Protein 4ZEF (pdb70)

Radius of gyration: 18.64 Å; Cα contacts (8 Å, |Δi|>4): 496; chains: 1; bounding box: 43×58×41 Å

Secondary structure (DSSP, 8-state):
--TT--S-------SS-EEEEE-S-BTTTBEE-TTS-EESHHHHHHHHHHHHHT--EEEEE--HHHHHHHHHHTSSSEE-SSPBP-TTGGGTEEEPSP-EEEEEEEEEETT--S-SSGGGGTT-EEEEETTSHHHHHHHHHHHHH--EEEEESSHHHHHHHHHHTS-SEEEEEHHHHHHHHHTT-SEE--S--EEEEEE--EEETTS-HHHHHHHHHHHHHHHHHTHHHHHHHHH----

B-factor: mean 34.29, std 12.22, range [17.56, 80.18]

Organism: Enterococcus faecalis (strain ATCC 700802 / V583) (NCBI:txid226185)

Structure (mmCIF, N/CA/C/O backbone):
data_4ZEF
#
_entry.id   4ZEF
#
_cell.length_a   81.140
_cell.length_b   81.140
_cell.length_c   102.380
_cell.angle_alpha   90.00
_cell.angle_beta   90.00
_cell.angle_gamma   90.00
#
_symmetry.space_group_name_H-M   'P 43 21 2'
#
loop_
_entity.id
_entity.type
_entity.pdbx_description
1 polymer 'Amino acid ABC transporter amino acid-binding/permease'
2 non-polymer GLUTAMINE
3 water water
#
loop_
_atom_site.group_PDB
_atom_site.id
_atom_site.type_symbol
_atom_site.label_atom_id
_atom_site.label_alt_id
_atom_site.label_comp_id
_atom_site.label_asym_id
_atom_site.label_entity_id
_atom_site.label_seq_id
_atom_site.pdbx_PDB_ins_code
_atom_site.Cartn_x
_atom_site.Cartn_y
_atom_site.Cartn_z
_atom_site.occupancy
_atom_site.B_iso_or_equiv
_atom_site.auth_seq_id
_atom_site.auth_comp_id
_atom_site.auth_asym_id
_atom_site.auth_atom_id
_atom_site.pdbx_PDB_model_num
ATOM 1 N N . GLU A 1 13 ? -33.152 21.689 -8.677 1.00 66.49 245 GLU A N 1
ATOM 2 C CA . GLU A 1 13 ? -34.023 22.565 -9.454 1.00 65.42 245 GLU A CA 1
ATOM 3 C C . GLU A 1 13 ? -33.307 23.140 -10.684 1.00 59.34 245 GLU A C 1
ATOM 4 O O . GLU A 1 13 ? -33.856 23.135 -11.786 1.00 60.68 245 GLU A O 1
ATOM 10 N N . ASN A 1 14 ? -32.086 23.631 -10.500 1.00 51.59 246 ASN A N 1
ATOM 11 C CA . ASN A 1 14 ? -31.318 24.180 -11.616 1.00 44.68 246 ASN A CA 1
ATOM 12 C C . ASN A 1 14 ? -30.731 23.051 -12.453 1.00 40.27 246 ASN A C 1
ATOM 13 O O . ASN A 1 14 ? -29.732 22.445 -12.076 1.00 38.48 246 ASN A O 1
ATOM 18 N N . LEU A 1 15 ? -31.347 22.778 -13.601 1.00 36.76 247 LEU A N 1
ATOM 19 C CA . LEU A 1 15 ? -30.900 21.673 -14.443 1.00 33.74 247 LEU A CA 1
ATOM 20 C C . LEU A 1 15 ? -29.613 21.950 -15.212 1.00 31.99 247 LEU A C 1
ATOM 21 O O . LEU A 1 15 ? -29.024 21.028 -15.787 1.00 32.04 247 LEU A O 1
ATOM 26 N N . TYR A 1 16 ? -29.169 23.204 -15.212 1.00 30.92 248 TYR A N 1
ATOM 27 C CA . TYR A 1 16 ? -27.890 23.544 -15.818 1.00 29.97 248 TYR A CA 1
ATOM 28 C C . TYR A 1 16 ? -26.767 23.561 -14.785 1.00 30.83 248 TYR A C 1
ATOM 29 O O . TYR A 1 16 ? -25.620 23.785 -15.145 1.00 32.68 248 TYR A O 1
ATOM 38 N N . PHE A 1 17 ? -27.102 23.353 -13.509 1.00 31.56 249 PHE A N 1
ATOM 39 C CA . PHE A 1 17 ? -26.112 23.367 -12.429 1.00 31.15 249 PHE A CA 1
ATOM 40 C C . PHE A 1 17 ? -25.168 22.194 -12.601 1.00 32.51 249 PHE A C 1
ATOM 41 O O . PHE A 1 17 ? -25.609 21.038 -12.693 1.00 35.26 249 PHE A O 1
ATOM 49 N N . GLN A 1 18 ? -23.873 22.483 -12.645 1.00 31.80 250 GLN A N 1
ATOM 50 C CA . GLN A 1 18 ? -22.876 21.455 -12.912 1.00 35.23 250 GLN A CA 1
ATOM 51 C C . GLN A 1 18 ? -22.208 20.934 -11.642 1.00 30.65 250 GLN A C 1
ATOM 52 O O . GLN A 1 18 ? -21.381 20.037 -11.712 1.00 32.12 250 GLN A O 1
ATOM 58 N N . GLY A 1 19 ? -22.574 21.482 -10.485 1.00 28.68 251 GLY A N 1
ATOM 59 C CA . GLY A 1 19 ? -22.038 21.010 -9.221 1.00 29.05 251 GLY A CA 1
ATOM 60 C C . GLY A 1 19 ? -22.857 19.913 -8.570 1.00 29.11 251 GLY A C 1
ATOM 61 O O . GLY A 1 19 ? -23.664 19.230 -9.218 1.00 30.66 251 GLY A O 1
ATOM 62 N N . MET A 1 20 ? -22.627 19.734 -7.271 1.00 29.29 252 MET A N 1
ATOM 63 C CA . MET A 1 20 ? -23.341 18.729 -6.466 1.00 30.28 252 MET A CA 1
ATOM 64 C C . MET A 1 20 ? -23.734 19.361 -5.145 1.00 30.53 252 MET A C 1
ATOM 65 O O . MET A 1 20 ? -23.086 20.299 -4.689 1.00 32.41 252 MET A O 1
ATOM 70 N N . LYS A 1 21 ? -24.777 18.837 -4.516 1.00 33.39 253 LYS A N 1
ATOM 71 C CA . LYS A 1 21 ? -25.127 19.221 -3.147 1.00 38.01 253 LYS A CA 1
ATOM 72 C C . LYS A 1 21 ? -24.030 18.662 -2.246 1.00 37.54 253 LYS A C 1
ATOM 73 O O . LYS A 1 21 ? -23.557 17.561 -2.487 1.00 38.91 253 LYS A O 1
ATOM 79 N N . LYS A 1 22 ? -23.601 19.416 -1.234 1.00 37.51 254 LYS A N 1
ATOM 80 C CA . LYS A 1 22 ? -22.565 18.921 -0.326 1.00 38.12 254 LYS A CA 1
ATOM 81 C C . LYS A 1 22 ? -23.173 18.096 0.807 1.00 36.90 254 LYS A C 1
ATOM 82 O O . LYS A 1 22 ? -23.951 18.618 1.606 1.00 37.54 254 LYS A O 1
ATOM 88 N N . ILE A 1 23 ? -22.806 16.816 0.863 1.00 36.51 255 ILE A N 1
ATOM 89 C CA . ILE A 1 23 ? -23.222 15.925 1.939 1.00 35.83 255 ILE A CA 1
ATOM 90 C C . ILE A 1 23 ? -22.001 15.665 2.832 1.00 37.14 255 ILE A C 1
ATOM 91 O O . ILE A 1 23 ? -20.949 15.254 2.340 1.00 37.51 255 ILE A O 1
ATOM 96 N N . THR A 1 24 ? -22.139 15.912 4.134 1.00 38.38 256 THR A N 1
ATOM 97 C CA . THR A 1 24 ? -21.005 15.856 5.059 1.00 38.98 256 THR A CA 1
ATOM 98 C C . THR A 1 24 ? -20.970 14.536 5.839 1.00 39.15 256 THR A C 1
ATOM 99 O O . THR A 1 24 ? -21.942 14.167 6.483 1.00 39.24 256 THR A O 1
ATOM 103 N N . PRO A 1 25 ? -19.849 13.808 5.766 1.00 38.91 257 PRO A N 1
ATOM 104 C CA . PRO A 1 25 ? -19.779 12.568 6.557 1.00 38.98 257 PRO A CA 1
ATOM 105 C C . PRO A 1 25 ? -19.637 12.835 8.045 1.00 38.52 257 PRO A C 1
ATOM 106 O O . PRO A 1 25 ? -19.108 13.867 8.453 1.00 39.56 257 PRO A O 1
ATOM 110 N N . LYS A 1 26 ? -20.109 11.888 8.844 1.00 38.14 258 LYS A N 1
ATOM 111 C CA . LYS A 1 26 ? -20.090 12.010 10.300 1.00 40.43 258 LYS A CA 1
ATOM 112 C C . LYS A 1 26 ? -19.291 10.877 10.942 1.00 41.13 258 LYS A C 1
ATOM 113 O O . LYS A 1 26 ? -19.140 10.841 12.155 1.00 43.15 258 LYS A O 1
ATOM 119 N N . LYS A 1 27 ? -18.793 9.956 10.129 1.00 40.36 259 LYS A N 1
ATOM 120 C CA . LYS A 1 27 ? -17.904 8.903 10.600 1.00 40.00 259 LYS A CA 1
ATOM 121 C C . LYS A 1 27 ? -16.668 8.871 9.733 1.00 41.10 259 LYS A C 1
ATOM 122 O O . LYS A 1 27 ? -16.733 9.167 8.534 1.00 41.05 259 LYS A O 1
ATOM 128 N N . GLU A 1 28 ? -15.549 8.495 10.341 1.00 42.61 260 GLU A N 1
ATOM 129 C CA . GLU A 1 28 ? -14.294 8.345 9.624 1.00 45.18 260 GLU A CA 1
ATOM 130 C C . GLU A 1 28 ? -14.379 7.222 8.599 1.00 42.12 260 GLU A C 1
ATOM 131 O O . GLU A 1 28 ? -13.735 7.283 7.555 1.00 41.76 260 GLU A O 1
ATOM 137 N N . LYS A 1 29 ? -15.182 6.200 8.899 1.00 39.95 261 LYS A N 1
ATOM 138 C CA . LYS A 1 29 ? -15.357 5.057 8.014 1.00 40.24 261 LYS A CA 1
ATOM 139 C C . LYS A 1 29 ? -16.758 4.499 8.217 1.00 36.62 261 LYS A C 1
ATOM 140 O O . LYS A 1 29 ? -17.193 4.313 9.358 1.00 38.60 261 LYS A O 1
ATOM 146 N N . TYR A 1 30 ? -17.469 4.240 7.122 1.00 30.97 262 TYR A N 1
ATOM 147 C CA . TYR A 1 30 ? -18.759 3.579 7.203 1.00 27.69 262 TYR A CA 1
ATOM 148 C C . TYR A 1 30 ? -18.610 2.143 6.740 1.00 26.55 262 TYR A C 1
ATOM 149 O O . TYR A 1 30 ? -18.014 1.884 5.699 1.00 27.62 262 TYR A O 1
ATOM 158 N N . VAL A 1 31 ? -19.178 1.224 7.500 1.00 24.58 263 VAL A N 1
ATOM 159 C CA . VAL A 1 31 ? -19.120 -0.195 7.184 1.00 23.46 263 VAL A CA 1
ATOM 160 C C . VAL A 1 31 ? -20.345 -0.574 6.359 1.00 22.01 263 VAL A C 1
ATOM 161 O O . VAL A 1 31 ? -21.489 -0.346 6.771 1.00 23.58 263 VAL A O 1
ATOM 165 N N . ILE A 1 32 ? -20.100 -1.139 5.182 1.00 20.33 264 ILE A N 1
ATOM 166 C CA . ILE A 1 32 ? -21.168 -1.525 4.260 1.00 20.57 264 ILE A CA 1
ATOM 167 C C . ILE A 1 32 ? -21.170 -3.043 4.127 1.00 20.09 264 ILE A C 1
ATOM 168 O O . ILE A 1 32 ? -20.206 -3.625 3.632 1.00 20.84 264 ILE A O 1
ATOM 173 N N . ALA A 1 33 ? -22.236 -3.696 4.582 1.00 20.09 265 ALA A N 1
ATOM 174 C CA . ALA A 1 33 ? -22.342 -5.147 4.461 1.00 19.27 265 ALA A CA 1
ATOM 175 C C . ALA A 1 33 ? -22.943 -5.521 3.110 1.00 18.95 265 ALA A C 1
ATOM 176 O O . ALA A 1 33 ? -23.734 -4.755 2.537 1.00 19.88 265 ALA A O 1
ATOM 178 N N . SER A 1 34 ? -22.581 -6.701 2.618 1.00 18.76 266 SER A N 1
ATOM 179 C CA . SER A 1 34 ? -23.045 -7.155 1.320 1.00 18.41 266 SER A CA 1
ATOM 180 C C . SER A 1 34 ? -23.114 -8.674 1.272 1.00 18.19 266 SER A C 1
ATOM 181 O O . SER A 1 34 ? -22.687 -9.354 2.207 1.00 19.02 266 SER A O 1
ATOM 184 N N . ASP A 1 35 ? -23.671 -9.198 0.183 1.00 18.63 267 ASP A N 1
ATOM 185 C CA . ASP A 1 35 ? -23.682 -10.643 -0.059 1.00 19.22 267 ASP A CA 1
ATOM 186 C C . ASP A 1 35 ? -22.263 -11.094 -0.402 1.00 20.39 267 ASP A C 1
ATOM 187 O O . ASP A 1 35 ? -21.396 -10.282 -0.675 1.00 20.80 267 ASP A O 1
ATOM 192 N N A SER A 1 36 ? -22.028 -12.398 -0.376 0.62 21.38 268 SER A N 1
ATOM 193 N N B SER A 1 36 ? -22.035 -12.400 -0.366 0.38 19.37 268 SER A N 1
ATOM 194 C CA A SER A 1 36 ? -20.683 -12.916 -0.645 0.62 23.05 268 SER A CA 1
ATOM 195 C CA B SER A 1 36 ? -20.903 -12.980 -1.084 0.38 18.95 268 SER A CA 1
ATOM 196 C C A SER A 1 36 ? -20.363 -13.189 -2.115 0.62 25.53 268 SER A C 1
ATOM 197 C C B SER A 1 36 ? -21.338 -13.076 -2.551 0.38 18.89 268 SER A C 1
ATOM 198 O O A SER A 1 36 ? -19.235 -13.028 -2.537 0.62 28.38 268 SER A O 1
ATOM 199 O O B SER A 1 36 ? -22.375 -12.519 -2.903 0.38 22.54 268 SER A O 1
ATOM 204 N N A THR A 1 37 ? -21.325 -13.609 -2.908 0.62 25.20 269 THR A N 1
ATOM 205 N N B THR A 1 37 ? -20.562 -13.745 -3.403 0.38 20.14 269 THR A N 1
ATOM 206 C CA A THR A 1 37 ? -21.130 -13.594 -4.357 0.62 25.06 269 THR A CA 1
ATOM 207 C CA B THR A 1 37 ? -20.800 -13.714 -4.860 0.38 21.63 269 THR A CA 1
ATOM 208 C C A THR A 1 37 ? -22.521 -13.522 -4.948 0.62 22.79 269 THR A C 1
ATOM 209 C C B THR A 1 37 ? -22.283 -13.700 -5.300 0.38 21.59 269 THR A C 1
ATOM 210 O O A THR A 1 37 ? -23.429 -14.284 -4.594 0.62 25.33 269 THR A O 1
ATOM 211 O O B THR A 1 37 ? -22.997 -14.703 -5.184 0.38 22.95 269 THR A O 1
ATOM 218 N N . PHE A 1 38 ? -22.701 -12.541 -5.810 1.00 21.05 270 PHE A N 1
ATOM 219 C CA . PHE A 1 38 ? -24.024 -12.276 -6.361 1.00 20.20 270 PHE A CA 1
ATOM 220 C C . PHE A 1 38 ? -23.785 -11.452 -7.627 1.00 19.31 270 PHE A C 1
ATOM 221 O O . PHE A 1 38 ? -24.075 -10.256 -7.693 1.00 19.38 270 PHE A O 1
ATOM 229 N N . ALA A 1 39 ? -23.194 -12.091 -8.629 1.00 20.22 271 ALA A N 1
ATOM 230 C CA . ALA A 1 39 ? -22.807 -11.401 -9.869 1.00 20.08 271 ALA A CA 1
ATOM 231 C C . ALA A 1 39 ? -24.055 -11.108 -10.689 1.00 19.97 271 ALA A C 1
ATOM 232 O O . ALA A 1 39 ? -24.906 -11.965 -10.812 1.00 21.21 271 ALA A O 1
ATOM 234 N N . PRO A 1 40 ? -24.170 -9.905 -11.269 1.00 20.27 272 PRO A N 1
ATOM 235 C CA . PRO A 1 40 ? -23.148 -8.872 -11.492 1.00 19.90 272 PRO A CA 1
ATOM 236 C C . PRO A 1 40 ? -23.080 -7.785 -10.431 1.00 19.07 272 PRO A C 1
ATOM 237 O O . PRO A 1 40 ? -22.416 -6.775 -10.665 1.00 20.01 272 PRO A O 1
ATOM 241 N N . PHE A 1 41 ? -23.736 -7.975 -9.295 1.00 18.64 273 PHE A N 1
ATOM 242 C CA . PHE A 1 41 ? -23.839 -6.919 -8.267 1.00 18.18 273 PHE A CA 1
ATOM 243 C C . PHE A 1 41 ? -22.620 -6.843 -7.344 1.00 17.56 273 PHE A C 1
ATOM 244 O O . PHE A 1 41 ? -22.080 -5.762 -7.130 1.00 18.47 273 PHE A O 1
ATOM 252 N N . GLU A 1 42 ? -22.177 -7.989 -6.835 1.00 17.71 274 GLU A N 1
ATOM 253 C CA . GLU A 1 42 ? -20.903 -8.101 -6.126 1.00 17.74 274 GLU A CA 1
ATOM 254 C C . GLU A 1 42 ? -20.307 -9.462 -6.390 1.00 18.61 274 GLU A C 1
ATOM 255 O O . GLU A 1 42 ? -20.957 -10.489 -6.174 1.00 19.62 274 GLU A O 1
ATOM 261 N N . PHE A 1 43 ? -19.068 -9.482 -6.865 1.00 18.54 275 PHE A N 1
ATOM 262 C CA . PHE A 1 43 ? -18.394 -10.745 -7.152 1.00 19.60 275 PHE A CA 1
ATOM 263 C C . PHE A 1 43 ? -16.902 -10.486 -7.302 1.00 20.12 275 PHE A C 1
ATOM 264 O O . PHE A 1 43 ? -16.488 -9.345 -7.479 1.00 21.60 275 PHE A O 1
ATOM 272 N N . GLN A 1 44 ? -16.091 -11.529 -7.210 1.00 21.50 276 GLN A N 1
ATOM 273 C CA . GLN A 1 44 ? -14.647 -11.360 -7.311 1.00 24.56 276 GLN A CA 1
ATOM 274 C C . GLN A 1 44 ? -14.139 -11.443 -8.734 1.00 27.00 276 GLN A C 1
ATOM 275 O O . GLN A 1 44 ? -14.561 -12.313 -9.499 1.00 28.13 276 GLN A O 1
ATOM 281 N N . ASN A 1 45 ? -13.220 -10.539 -9.060 1.00 30.48 277 ASN A N 1
ATOM 282 C CA . ASN A 1 45 ? -12.506 -10.568 -10.328 1.00 34.11 277 ASN A CA 1
ATOM 283 C C . ASN A 1 45 ? -11.315 -11.528 -10.254 1.00 36.04 277 ASN A C 1
ATOM 284 O O . ASN A 1 45 ? -11.148 -12.246 -9.272 1.00 36.47 277 ASN A O 1
ATOM 289 N N . ALA A 1 46 ? -10.483 -11.533 -11.286 1.00 39.52 278 ALA A N 1
ATOM 290 C CA . ALA A 1 46 ? -9.403 -12.509 -11.357 1.00 42.38 278 ALA A CA 1
ATOM 291 C C . ALA A 1 46 ? -8.363 -12.328 -10.252 1.00 45.10 278 ALA A C 1
ATOM 292 O O . ALA A 1 46 ? -7.664 -13.267 -9.887 1.00 45.87 278 ALA A O 1
ATOM 294 N N . GLN A 1 47 ? -8.246 -11.116 -9.732 1.00 46.37 279 GLN A N 1
ATOM 295 C CA . GLN A 1 47 ? -7.303 -10.855 -8.656 1.00 48.16 279 GLN A CA 1
ATOM 296 C C . GLN A 1 47 ? -7.917 -11.165 -7.295 1.00 45.17 279 GLN A C 1
ATOM 297 O O . GLN A 1 47 ? -7.262 -11.020 -6.273 1.00 47.33 279 GLN A O 1
ATOM 303 N N . GLY A 1 48 ? -9.177 -11.594 -7.277 1.00 41.38 280 GLY A N 1
ATOM 304 C CA . GLY A 1 48 ? -9.866 -11.889 -6.030 1.00 39.37 280 GLY A CA 1
ATOM 305 C C . GLY A 1 48 ? -10.478 -10.669 -5.349 1.00 36.66 280 GLY A C 1
ATOM 306 O O . GLY A 1 48 ? -11.004 -10.781 -4.240 1.00 37.83 280 GLY A O 1
ATOM 307 N N . ASP A 1 49 ? -10.442 -9.513 -6.010 1.00 34.16 281 ASP A N 1
ATOM 308 C CA . ASP A 1 49 ? -11.026 -8.305 -5.455 1.00 32.61 281 ASP A CA 1
ATOM 309 C C . ASP A 1 49 ? -12.495 -8.248 -5.826 1.00 28.05 281 ASP A C 1
ATOM 310 O O . ASP A 1 49 ? -12.880 -8.599 -6.939 1.00 28.38 281 ASP A O 1
ATOM 315 N N . TYR A 1 50 ? -13.323 -7.776 -4.910 1.00 25.56 282 TYR A N 1
ATOM 316 C CA . TYR A 1 50 ? -14.728 -7.625 -5.216 1.00 23.10 282 TYR A CA 1
ATOM 317 C C . TYR A 1 50 ? -14.993 -6.411 -6.091 1.00 23.18 282 TYR A C 1
ATOM 318 O O . TYR A 1 50 ? -14.501 -5.309 -5.822 1.00 25.32 282 TYR A O 1
ATOM 327 N N . VAL A 1 51 ? -15.776 -6.651 -7.133 1.00 22.62 283 VAL A N 1
ATOM 328 C CA . VAL A 1 51 ? -16.232 -5.645 -8.074 1.00 21.86 283 VAL A CA 1
ATOM 329 C C . VAL A 1 51 ? -17.725 -5.876 -8.293 1.00 20.43 283 VAL A C 1
ATOM 330 O O . VAL A 1 51 ? -18.317 -6.746 -7.648 1.00 20.24 283 VAL A O 1
ATOM 334 N N . GLY A 1 52 ? -18.323 -5.119 -9.201 1.00 20.79 284 GLY A N 1
ATOM 335 C CA . GLY A 1 52 ? -19.709 -5.308 -9.563 1.00 20.25 284 GLY A CA 1
ATOM 336 C C . GLY A 1 52 ? -20.498 -4.016 -9.496 1.00 20.26 284 GLY A C 1
ATOM 337 O O . GLY A 1 52 ? -20.001 -2.958 -9.057 1.00 21.30 284 GLY A O 1
ATOM 338 N N . ILE A 1 53 ? -21.744 -4.079 -9.944 1.00 19.50 285 ILE A N 1
ATOM 339 C CA . ILE A 1 53 ? -22.604 -2.893 -9.978 1.00 19.32 285 ILE A CA 1
ATOM 340 C C . ILE A 1 53 ? -22.776 -2.270 -8.591 1.00 19.61 285 ILE A C 1
ATOM 341 O O . ILE A 1 53 ? -22.698 -1.036 -8.447 1.00 20.28 285 ILE A O 1
ATOM 346 N N . ASP A 1 54 ? -23.044 -3.078 -7.571 1.00 18.87 286 ASP A N 1
ATOM 347 C CA . ASP A 1 54 ? -23.279 -2.531 -6.227 1.00 18.67 286 ASP A CA 1
ATOM 348 C C . ASP A 1 54 ? -22.004 -1.898 -5.681 1.00 19.01 286 ASP A C 1
ATOM 349 O O . ASP A 1 54 ? -22.028 -0.827 -5.073 1.00 19.97 286 ASP A O 1
ATOM 354 N N . VAL A 1 55 ? -20.891 -2.607 -5.860 1.00 18.60 287 VAL A N 1
ATOM 355 C CA . VAL A 1 55 ? -19.621 -2.172 -5.319 1.00 19.06 287 VAL A CA 1
ATOM 356 C C . VAL A 1 55 ? -19.193 -0.880 -5.991 1.00 19.97 287 VAL A C 1
ATOM 357 O O . VAL A 1 55 ? -18.835 0.085 -5.312 1.00 21.73 287 VAL A O 1
ATOM 361 N N . ASP A 1 56 ? -19.264 -0.842 -7.322 1.00 20.55 288 ASP A N 1
ATOM 362 C CA . ASP A 1 56 ? -18.853 0.344 -8.059 1.00 21.36 288 ASP A CA 1
ATOM 363 C C . ASP A 1 56 ? -19.740 1.544 -7.713 1.00 21.45 288 ASP A C 1
ATOM 364 O O . ASP A 1 56 ? -19.239 2.643 -7.501 1.00 22.16 288 ASP A O 1
ATOM 369 N N . LEU A 1 57 ? -21.055 1.346 -7.656 1.00 20.24 289 LEU A N 1
ATOM 370 C CA . LEU A 1 57 ? -21.922 2.483 -7.358 1.00 20.35 289 LEU A CA 1
ATOM 371 C C . LEU A 1 57 ? -21.654 3.051 -5.963 1.00 20.90 289 LEU A C 1
ATOM 372 O O . LEU A 1 57 ? -21.591 4.265 -5.788 1.00 22.43 289 LEU A O 1
ATOM 377 N N . VAL A 1 58 ? -21.494 2.194 -4.955 1.00 20.39 290 VAL A N 1
ATOM 378 C CA . VAL A 1 58 ? -21.294 2.698 -3.603 1.00 20.63 290 VAL A CA 1
ATOM 379 C C . VAL A 1 58 ? -19.920 3.328 -3.476 1.00 21.65 290 VAL A C 1
ATOM 380 O O . VAL A 1 58 ? -19.796 4.404 -2.881 1.00 22.35 290 VAL A O 1
ATOM 384 N N . LYS A 1 59 ? -18.882 2.674 -4.004 1.00 21.14 291 LYS A N 1
ATOM 385 C CA . LYS A 1 59 ? -17.524 3.208 -3.889 1.00 22.23 291 LYS A CA 1
ATOM 386 C C . LYS A 1 59 ? -17.434 4.543 -4.619 1.00 21.97 291 LYS A C 1
ATOM 387 O O . LYS A 1 59 ? -16.820 5.487 -4.100 1.00 24.01 291 LYS A O 1
ATOM 393 N N . ARG A 1 60 ? -18.027 4.647 -5.811 1.00 21.41 292 ARG A N 1
ATOM 394 C CA . ARG A 1 60 ? -17.960 5.914 -6.541 1.00 21.92 292 ARG A CA 1
ATOM 395 C C . ARG A 1 60 ? -18.793 6.999 -5.873 1.00 23.06 292 ARG A C 1
ATOM 396 O O . ARG A 1 60 ? -18.370 8.151 -5.828 1.00 24.34 292 ARG A O 1
ATOM 404 N N . ALA A 1 61 ? -19.958 6.644 -5.342 1.00 22.88 293 ALA A N 1
ATOM 405 C CA . ALA A 1 61 ? -20.746 7.642 -4.623 1.00 24.46 293 ALA A CA 1
ATOM 406 C C . ALA A 1 61 ? -19.915 8.205 -3.461 1.00 24.60 293 ALA A C 1
ATOM 407 O O . ALA A 1 61 ? -19.884 9.417 -3.222 1.00 26.43 293 ALA A O 1
ATOM 409 N N . ALA A 1 62 ? -19.221 7.334 -2.748 1.00 24.93 294 ALA A N 1
ATOM 410 C CA . ALA A 1 62 ? -18.381 7.784 -1.638 1.00 26.46 294 ALA A CA 1
ATOM 411 C C . ALA A 1 62 ? -17.223 8.668 -2.124 1.00 27.00 294 ALA A C 1
ATOM 412 O O . ALA A 1 62 ? -16.926 9.706 -1.523 1.00 28.23 294 ALA A O 1
ATOM 414 N N A GLU A 1 63 ? -16.590 8.255 -3.221 0.43 26.80 295 GLU A N 1
ATOM 415 N N B GLU A 1 63 ? -16.560 8.249 -3.196 0.57 26.97 295 GLU A N 1
ATOM 416 C CA A GLU A 1 63 ? -15.440 8.972 -3.778 0.43 28.44 295 GLU A CA 1
ATOM 417 C CA B GLU A 1 63 ? -15.456 9.029 -3.742 0.57 28.65 295 GLU A CA 1
ATOM 418 C C A GLU A 1 63 ? -15.826 10.346 -4.337 0.43 30.05 295 GLU A C 1
ATOM 419 C C B GLU A 1 63 ? -15.909 10.419 -4.139 0.57 30.36 295 GLU A C 1
ATOM 420 O O A GLU A 1 63 ? -14.995 11.263 -4.377 0.43 31.00 295 GLU A O 1
ATOM 421 O O B GLU A 1 63 ? -15.209 11.413 -3.889 0.57 31.46 295 GLU A O 1
ATOM 432 N N . LEU A 1 64 ? -17.084 10.495 -4.752 1.00 29.97 296 LEU A N 1
ATOM 433 C CA . LEU A 1 64 ? -17.587 11.766 -5.261 1.00 31.01 296 LEU A CA 1
ATOM 434 C C . LEU A 1 64 ? -17.738 12.783 -4.141 1.00 34.58 296 LEU A C 1
ATOM 435 O O . LEU A 1 64 ? -17.789 13.994 -4.389 1.00 36.49 296 LEU A O 1
ATOM 440 N N . GLN A 1 65 ? -17.794 12.308 -2.896 1.00 35.91 297 GLN A N 1
ATOM 441 C CA . GLN A 1 65 ? -18.234 13.163 -1.801 1.00 37.85 297 GLN A CA 1
ATOM 442 C C . GLN A 1 65 ? -17.365 13.083 -0.558 1.00 36.90 297 GLN A C 1
ATOM 443 O O . GLN A 1 65 ? -17.707 13.651 0.492 1.00 38.39 297 GLN A O 1
ATOM 449 N N . GLY A 1 66 ? -16.206 12.458 -0.695 1.00 35.15 298 GLY A N 1
ATOM 450 C CA . GLY A 1 66 ? -15.244 12.419 0.395 1.00 34.42 298 GLY A CA 1
ATOM 451 C C . GLY A 1 66 ? -15.651 11.538 1.560 1.00 33.86 298 GLY A C 1
ATOM 452 O O . GLY A 1 66 ? -15.220 11.774 2.689 1.00 36.61 298 GLY A O 1
ATOM 453 N N . PHE A 1 67 ? -16.477 10.524 1.288 1.00 31.59 299 PHE A N 1
ATOM 454 C CA . PHE A 1 67 ? -16.834 9.538 2.289 1.00 30.90 299 PHE A CA 1
ATOM 455 C C . PHE A 1 67 ? -15.877 8.366 2.154 1.00 30.88 299 PHE A C 1
ATOM 456 O O . PHE A 1 67 ? -15.369 8.091 1.066 1.00 31.49 299 PHE A O 1
ATOM 464 N N . THR A 1 68 ? -15.645 7.671 3.257 1.00 29.75 300 THR A N 1
ATOM 465 C CA . THR A 1 68 ? -14.865 6.440 3.247 1.00 29.97 300 THR A CA 1
ATOM 466 C C . THR A 1 68 ? -15.781 5.284 3.617 1.00 29.07 300 THR A C 1
ATOM 467 O O . THR A 1 68 ? -16.478 5.330 4.632 1.00 29.69 300 THR A O 1
ATOM 471 N N . VAL A 1 69 ? -15.771 4.247 2.7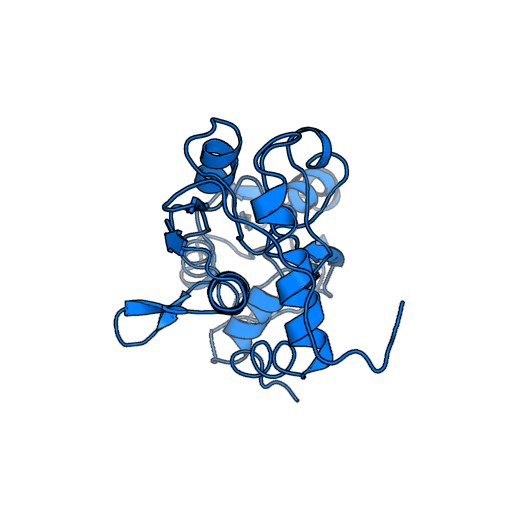84 1.00 27.60 301 VAL A N 1
ATOM 472 C CA . VAL A 1 69 ? -16.570 3.050 3.014 1.00 26.28 301 VAL A CA 1
ATOM 473 C C . VAL A 1 69 ? -15.668 1.830 3.065 1.00 26.73 301 VAL A C 1
ATOM 474 O O . VAL A 1 69 ? -14.621 1.784 2.412 1.00 28.86 301 VAL A O 1
ATOM 478 N N . GLU A 1 70 ? -16.094 0.851 3.852 1.00 25.25 302 GLU A N 1
ATOM 479 C CA . GLU A 1 70 ? -15.407 -0.423 3.990 1.00 25.56 302 GLU A CA 1
ATOM 480 C C . GLU A 1 70 ? -16.435 -1.523 3.795 1.00 24.32 302 GLU A C 1
ATOM 481 O O . GLU A 1 70 ? -17.395 -1.602 4.551 1.00 25.68 302 GLU A O 1
ATOM 487 N N . PHE A 1 71 ? -16.226 -2.378 2.799 1.00 23.21 303 PHE A N 1
ATOM 488 C CA . PHE A 1 71 ? -17.174 -3.431 2.490 1.00 21.90 303 PHE A CA 1
ATOM 489 C C . PHE A 1 71 ? -16.873 -4.718 3.254 1.00 20.97 303 PHE A C 1
ATOM 490 O O . PHE A 1 71 ? -15.704 -5.100 3.435 1.00 23.48 303 PHE A O 1
ATOM 498 N N A LYS A 1 72 ? -17.941 -5.373 3.689 0.53 20.59 304 LYS A N 1
ATOM 499 N N B LYS A 1 72 ? -17.924 -5.408 3.668 0.47 20.21 304 LYS A N 1
ATOM 500 C CA A LYS A 1 72 ? -17.868 -6.700 4.304 0.53 20.78 304 LYS A CA 1
ATOM 501 C CA B LYS A 1 72 ? -17.779 -6.727 4.290 0.47 19.92 304 LYS A CA 1
ATOM 502 C C A LYS A 1 72 ? -18.782 -7.612 3.506 0.53 20.09 304 LYS A C 1
ATOM 503 C C B LYS A 1 72 ? -18.756 -7.699 3.631 0.47 19.99 304 LYS A C 1
ATOM 504 O O A LYS A 1 72 ? -20.005 -7.431 3.525 0.53 18.91 304 LYS A O 1
ATOM 505 O O B LYS A 1 72 ? -19.971 -7.639 3.853 0.47 19.83 304 LYS A O 1
ATOM 516 N N . PHE A 1 73 ? -18.203 -8.585 2.804 1.00 19.62 305 PHE A N 1
ATOM 517 C CA . PHE A 1 73 ? -18.988 -9.471 1.943 1.00 19.23 305 PHE A CA 1
ATOM 518 C C . PHE A 1 73 ? -19.302 -10.749 2.704 1.00 19.65 305 PHE A C 1
ATOM 519 O O . PHE A 1 73 ? -18.576 -11.750 2.623 1.00 23.27 305 PHE A O 1
ATOM 527 N N . ILE A 1 74 ? -20.395 -10.688 3.450 1.00 19.67 306 ILE A N 1
ATOM 528 C CA . ILE A 1 74 ? -20.683 -11.673 4.493 1.00 20.70 306 ILE A CA 1
ATOM 529 C C . ILE A 1 74 ? -21.909 -12.551 4.247 1.00 20.98 306 ILE A C 1
ATOM 530 O O . ILE A 1 74 ? -22.129 -13.515 4.975 1.00 24.70 306 ILE A O 1
ATOM 535 N N . GLY A 1 75 ? -22.707 -12.212 3.242 1.00 18.96 307 GLY A N 1
ATOM 536 C CA . GLY A 1 75 ? -23.913 -12.955 2.929 1.00 20.57 307 GLY A CA 1
ATOM 537 C C . GLY A 1 75 ? -25.146 -12.112 3.134 1.00 20.06 307 GLY A C 1
ATOM 538 O O . GLY A 1 75 ? -25.133 -11.144 3.901 1.00 22.24 307 GLY A O 1
ATOM 539 N N . PHE A 1 76 ? -26.233 -12.474 2.462 1.00 20.35 308 PHE A N 1
ATOM 540 C CA . PHE A 1 76 ? -27.424 -11.623 2.462 1.00 19.79 308 PHE A CA 1
ATOM 541 C C . PHE A 1 76 ? -28.078 -11.486 3.841 1.00 20.73 308 PHE A C 1
ATOM 542 O O . PHE A 1 76 ? -28.235 -10.372 4.370 1.00 20.82 308 PHE A O 1
ATOM 550 N N . SER A 1 77 ? -28.422 -12.609 4.454 1.00 21.46 309 SER A N 1
ATOM 551 C CA . SER A 1 77 ? -29.039 -12.564 5.783 1.00 21.49 309 SER A CA 1
ATOM 552 C C . SER A 1 77 ? -28.093 -11.963 6.813 1.00 21.32 309 SER A C 1
ATOM 553 O O . SER A 1 77 ? -28.531 -11.215 7.698 1.00 21.96 309 SER A O 1
ATOM 556 N N . SER A 1 78 ? -26.800 -12.274 6.713 1.00 21.26 310 SER A N 1
ATOM 557 C CA . SER A 1 78 ? -25.823 -11.706 7.636 1.00 22.68 310 SER A CA 1
ATOM 558 C C . SER A 1 78 ? -25.756 -10.188 7.500 1.00 20.46 310 SER A C 1
ATOM 559 O O . SER A 1 78 ? -25.613 -9.464 8.497 1.00 21.20 310 SER A O 1
ATOM 562 N N . ALA A 1 79 ? -25.859 -9.700 6.269 1.00 19.82 311 ALA A N 1
ATOM 563 C CA . ALA A 1 79 ? -25.810 -8.262 6.032 1.00 19.95 311 ALA A CA 1
ATOM 564 C C . ALA A 1 79 ? -27.052 -7.586 6.634 1.00 20.23 311 ALA A C 1
ATOM 565 O O . ALA A 1 79 ? -26.944 -6.540 7.291 1.00 21.24 311 ALA A O 1
ATOM 567 N N . VAL A 1 80 ? -28.218 -8.194 6.432 1.00 21.13 312 VAL A N 1
ATOM 568 C CA . VAL A 1 80 ? -29.454 -7.683 7.015 1.00 22.08 312 VAL A CA 1
ATOM 569 C C . VAL A 1 80 ? -29.307 -7.588 8.532 1.00 22.41 312 VAL A C 1
ATOM 570 O O . VAL A 1 80 ? -29.600 -6.547 9.121 1.00 23.08 312 VAL A O 1
ATOM 574 N N . GLN A 1 81 ? -28.833 -8.661 9.168 1.00 21.88 313 GLN A N 1
ATOM 575 C CA . GLN A 1 81 ? -28.707 -8.654 10.628 1.00 22.33 313 GLN A CA 1
ATOM 576 C C . GLN A 1 81 ? -27.708 -7.600 11.100 1.00 22.71 313 GLN A C 1
ATOM 577 O O . GLN A 1 81 ? -27.945 -6.934 12.109 1.00 23.26 313 GLN A O 1
ATOM 583 N N . ALA A 1 82 ? -26.609 -7.440 10.362 1.00 22.21 314 ALA A N 1
ATOM 584 C CA . ALA A 1 82 ? -25.576 -6.484 10.734 1.00 22.13 314 ALA A CA 1
ATOM 585 C C . ALA A 1 82 ? -26.116 -5.053 10.707 1.00 22.66 314 ALA A C 1
ATOM 586 O O . ALA A 1 82 ? -25.800 -4.243 11.584 1.00 24.29 314 ALA A O 1
ATOM 588 N N . VAL A 1 83 ? -26.921 -4.720 9.708 1.00 21.60 315 VAL A N 1
ATOM 589 C CA . VAL A 1 83 ? -27.457 -3.366 9.643 1.00 22.58 315 VAL A CA 1
ATOM 590 C C . VAL A 1 83 ? -28.491 -3.187 10.756 1.00 24.54 315 VAL A C 1
ATOM 591 O O . VAL A 1 83 ? -28.531 -2.140 11.420 1.00 26.46 315 VAL A O 1
ATOM 595 N N . GLU A 1 84 ? -29.325 -4.200 10.983 1.00 25.28 316 GLU A N 1
ATOM 596 C CA . GLU A 1 84 ? -30.338 -4.108 12.041 1.00 26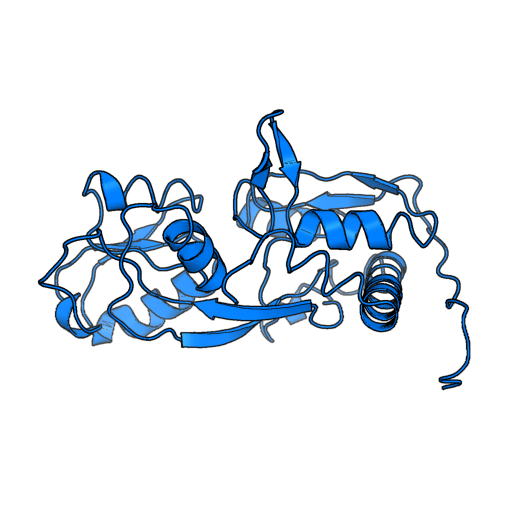.68 316 GLU A CA 1
ATOM 597 C C . GLU A 1 84 ? -29.724 -3.916 13.427 1.00 26.16 316 GLU A C 1
ATOM 598 O O . GLU A 1 84 ? -30.293 -3.218 14.272 1.00 29.07 316 GLU A O 1
ATOM 604 N N A SER A 1 85 ? -28.572 -4.530 13.663 0.70 25.37 317 SER A N 1
ATOM 605 N N B SER A 1 85 ? -28.562 -4.533 13.649 0.30 26.50 317 SER A N 1
ATOM 606 C CA A SER A 1 85 ? -27.959 -4.483 14.983 0.70 26.30 317 SER A CA 1
ATOM 607 C CA B SER A 1 85 ? -27.906 -4.525 14.960 0.30 27.19 317 SER A CA 1
ATOM 608 C C A SER A 1 85 ? -27.097 -3.244 15.188 0.70 27.02 317 SER A C 1
ATOM 609 C C B SER A 1 85 ? -26.844 -3.434 15.095 0.30 26.72 317 SER A C 1
ATOM 610 O O A SER A 1 85 ? -26.734 -2.920 16.326 0.70 27.95 317 SER A O 1
ATOM 611 O O B SER A 1 85 ? -26.103 -3.392 16.084 0.30 25.87 317 SER A O 1
ATOM 616 N N . GLY A 1 86 ? -26.757 -2.568 14.093 1.00 26.26 318 GLY A N 1
ATOM 617 C CA . GLY A 1 86 ? -25.867 -1.427 14.148 1.00 26.67 318 GLY A CA 1
ATOM 618 C C . GLY A 1 86 ? -24.401 -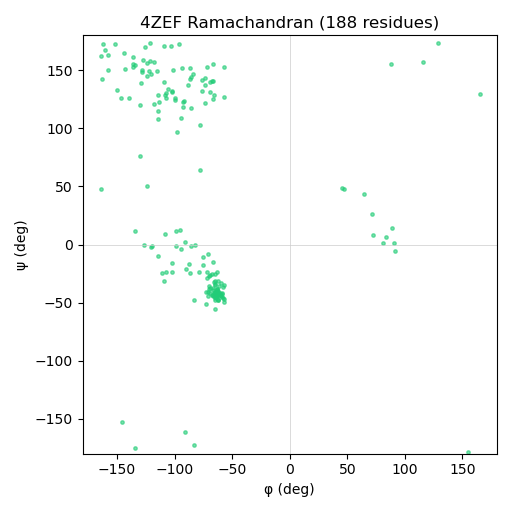1.738 13.932 1.00 26.30 318 GLY A C 1
ATOM 619 O O . GLY A 1 86 ? -23.563 -0.842 13.997 1.00 30.38 318 GLY A O 1
ATOM 620 N N . GLN A 1 87 ? -24.077 -2.991 13.654 1.00 25.74 319 GLN A N 1
ATOM 621 C CA . GLN A 1 87 ? -22.690 -3.365 13.414 1.00 25.55 319 GLN A CA 1
ATOM 622 C C . GLN A 1 87 ? -22.217 -3.007 12.007 1.00 26.51 319 GLN A C 1
ATOM 623 O O . GLN A 1 87 ? -21.028 -2.846 11.777 1.00 29.87 319 GLN A O 1
ATOM 629 N N . ALA A 1 88 ? -23.146 -2.888 11.067 1.00 23.35 320 ALA A N 1
ATOM 630 C CA . ALA A 1 88 ? -22.863 -2.282 9.771 1.00 23.38 320 ALA A CA 1
ATOM 631 C C . ALA A 1 88 ? -23.686 -1.015 9.677 1.00 24.22 320 ALA A C 1
ATOM 632 O O . ALA A 1 88 ? -24.767 -0.953 10.253 1.00 26.59 320 ALA A O 1
ATOM 634 N N . ASP A 1 89 ? -23.179 -0.019 8.956 1.00 23.95 321 ASP A N 1
ATOM 635 C CA . ASP A 1 89 ? -23.896 1.254 8.796 1.00 24.38 321 ASP A CA 1
ATOM 636 C C . ASP A 1 89 ? -24.880 1.252 7.633 1.00 24.84 321 ASP A C 1
ATOM 637 O O . ASP A 1 89 ? -25.851 2.014 7.607 1.00 25.95 321 ASP A O 1
ATOM 642 N N . GLY A 1 90 ? -24.627 0.395 6.660 1.00 24.08 322 GLY A N 1
ATOM 643 C CA . GLY A 1 90 ? -25.523 0.270 5.529 1.00 23.07 322 GLY A 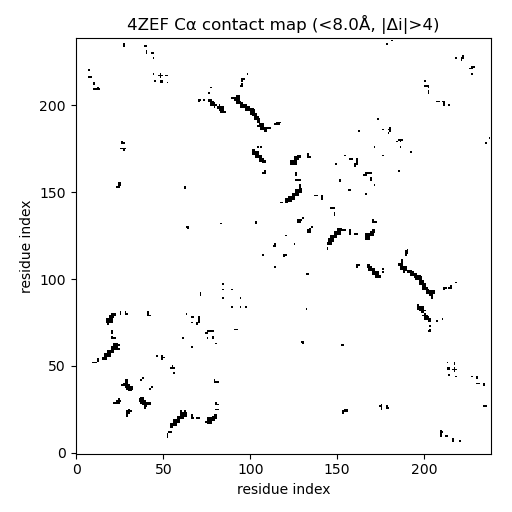CA 1
ATOM 644 C C . GLY A 1 90 ? -25.256 -1.043 4.825 1.00 21.87 322 GLY A C 1
ATOM 645 O O . GLY A 1 90 ? -24.315 -1.755 5.184 1.00 21.74 322 GLY A O 1
ATOM 646 N N . MET A 1 91 ? -26.097 -1.384 3.855 1.00 21.34 323 MET A N 1
ATOM 647 C CA . MET A 1 91 ? -25.866 -2.566 3.044 1.00 20.39 323 MET A CA 1
ATOM 648 C C . MET A 1 91 ? -26.285 -2.328 1.615 1.00 20.63 323 MET A C 1
ATOM 649 O O . MET A 1 91 ? -27.189 -1.538 1.330 1.00 21.88 323 MET A O 1
ATOM 654 N N . VAL A 1 92 ? -25.612 -3.041 0.721 1.00 19.84 324 VAL A N 1
ATOM 655 C CA . VAL A 1 92 ? -25.971 -3.095 -0.673 1.00 19.61 324 VAL A CA 1
ATOM 656 C C . VAL A 1 92 ? -25.767 -4.566 -1.034 1.00 19.34 324 VAL A C 1
ATOM 657 O O . VAL A 1 92 ? -24.719 -5.147 -0.741 1.00 19.46 324 VAL A O 1
ATOM 661 N N . ALA A 1 93 ? -26.800 -5.193 -1.587 1.00 19.10 325 ALA A N 1
ATOM 662 C CA . ALA A 1 93 ? -26.756 -6.621 -1.868 1.00 18.99 325 ALA A CA 1
ATOM 663 C C . ALA A 1 93 ? -27.864 -7.012 -2.829 1.00 20.49 325 ALA A C 1
ATOM 664 O O . ALA A 1 93 ? -28.584 -7.986 -2.600 1.00 21.44 325 ALA A O 1
ATOM 666 N N . GLY A 1 94 ? -27.997 -6.257 -3.915 1.00 20.05 326 GLY A N 1
ATOM 667 C CA . GLY A 1 94 ? -29.121 -6.454 -4.820 1.00 20.57 326 GLY A CA 1
ATOM 668 C C . GLY A 1 94 ? -30.413 -6.595 -4.032 1.00 20.68 326 GLY A C 1
ATOM 669 O O . GLY A 1 94 ? -31.191 -7.509 -4.265 1.00 22.11 326 GLY A O 1
ATOM 670 N N . MET A 1 95 ? -30.640 -5.682 -3.096 1.00 21.35 327 MET A N 1
ATOM 671 C CA . MET A 1 95 ? -31.715 -5.832 -2.129 1.00 21.62 327 MET A CA 1
ATOM 672 C C . MET A 1 95 ? -32.997 -5.153 -2.591 1.00 23.03 327 MET A C 1
ATOM 673 O O . MET A 1 95 ? -33.042 -3.931 -2.781 1.00 23.92 327 MET A O 1
ATOM 678 N N . THR A 1 96 ? -34.048 -5.948 -2.768 1.00 23.15 328 THR A N 1
ATOM 679 C CA . THR A 1 96 ? -35.326 -5.423 -3.232 1.00 24.66 328 THR A CA 1
ATOM 680 C C . THR A 1 96 ? -35.996 -4.548 -2.175 1.00 24.87 328 THR A C 1
ATOM 681 O O . THR A 1 96 ? -36.107 -4.925 -1.009 1.00 26.20 328 THR A O 1
ATOM 685 N N . ILE A 1 97 ? -36.430 -3.366 -2.600 1.00 26.92 329 ILE A N 1
ATOM 686 C CA . ILE A 1 97 ? -37.230 -2.481 -1.763 1.00 28.22 329 ILE A CA 1
ATOM 687 C C . ILE A 1 97 ? -38.645 -3.046 -1.651 1.00 29.42 329 ILE A C 1
ATOM 688 O O . ILE A 1 97 ? -39.327 -3.244 -2.664 1.00 31.47 329 ILE A O 1
ATOM 693 N N . THR A 1 98 ? -39.085 -3.305 -0.420 1.00 31.63 330 THR A N 1
ATOM 694 C CA . THR A 1 98 ? -40.458 -3.743 -0.165 1.00 33.61 330 THR A CA 1
ATOM 695 C C . THR A 1 98 ? -41.049 -3.014 1.043 1.00 35.73 330 THR A C 1
ATOM 696 O O . THR A 1 98 ? -40.305 -2.486 1.872 1.00 35.08 330 THR A O 1
ATOM 700 N N . ASP A 1 99 ? -42.378 -3.013 1.155 1.00 38.43 331 ASP A N 1
ATOM 701 C CA . ASP A 1 99 ? -43.034 -2.372 2.284 1.00 40.76 331 ASP A CA 1
ATOM 702 C C . ASP A 1 99 ? -42.666 -3.004 3.614 1.00 41.23 331 ASP A C 1
ATOM 703 O O . ASP A 1 99 ? -42.443 -2.294 4.596 1.00 43.49 331 ASP A O 1
ATOM 708 N N A ASP A 1 100 ? -42.610 -4.330 3.656 0.43 40.19 332 ASP A N 1
ATOM 709 N N B ASP A 1 100 ? -42.609 -4.334 3.650 0.57 40.28 332 ASP A N 1
ATOM 710 C CA A ASP A 1 100 ? -42.261 -5.019 4.891 0.43 40.78 332 ASP A CA 1
ATOM 711 C CA B ASP A 1 100 ? -42.258 -5.045 4.876 0.57 41.55 332 ASP A CA 1
ATOM 712 C C A ASP A 1 100 ? -40.857 -4.631 5.343 0.43 38.95 332 ASP A C 1
ATOM 713 C C B ASP A 1 100 ? -40.866 -4.619 5.335 0.57 39.30 332 ASP A C 1
ATOM 714 O O A ASP A 1 100 ? -40.624 -4.417 6.528 0.43 38.98 332 ASP A O 1
ATOM 715 O O B ASP A 1 100 ? -40.655 -4.357 6.513 0.57 39.43 332 ASP A O 1
ATOM 724 N N . ARG A 1 101 ? -39.925 -4.524 4.400 1.00 37.60 333 ARG A N 1
ATOM 725 C CA . ARG A 1 101 ? -38.549 -4.158 4.743 1.00 34.19 333 ARG A CA 1
ATOM 726 C C . ARG A 1 101 ? -38.410 -2.696 5.179 1.00 35.04 333 ARG A C 1
ATOM 727 O O . ARG A 1 101 ? -37.487 -2.350 5.931 1.00 34.19 333 ARG A O 1
ATOM 735 N N . LYS A 1 102 ? -39.328 -1.850 4.722 1.00 36.20 334 LYS A N 1
ATOM 736 C CA . LYS A 1 102 ? -39.331 -0.441 5.117 1.00 38.33 334 LYS A CA 1
ATOM 737 C C . LYS A 1 102 ? -39.643 -0.276 6.598 1.00 40.56 334 LYS A C 1
ATOM 738 O O . LYS A 1 102 ? -39.415 0.789 7.171 1.00 42.06 334 LYS A O 1
ATOM 744 N N . LYS A 1 103 ? -40.148 -1.334 7.221 1.00 41.58 335 LYS A N 1
ATOM 745 C CA . LYS A 1 103 ? -40.383 -1.310 8.658 1.00 43.23 335 LYS A CA 1
ATOM 746 C C . LYS A 1 103 ? -39.052 -1.308 9.414 1.00 41.20 335 LYS A C 1
ATOM 747 O O . LYS A 1 103 ? -38.980 -0.780 10.522 1.00 43.42 335 LYS A O 1
ATOM 753 N N . ALA A 1 104 ? -38.001 -1.867 8.802 1.00 38.22 336 ALA A N 1
ATOM 754 C CA . ALA A 1 104 ? -36.693 -1.997 9.444 1.00 36.49 336 ALA A CA 1
ATOM 755 C C . ALA A 1 104 ? -35.621 -1.103 8.829 1.00 35.19 336 ALA A C 1
ATOM 756 O O . ALA A 1 104 ? -34.629 -0.785 9.488 1.00 34.20 336 ALA A O 1
ATOM 758 N N . PHE A 1 105 ? -35.812 -0.726 7.565 1.00 32.98 337 PHE A N 1
ATOM 759 C CA . PHE A 1 105 ? -34.779 -0.029 6.802 1.00 32.83 337 PHE A CA 1
ATOM 760 C C . PHE A 1 105 ? -35.310 1.243 6.157 1.00 33.63 337 PHE A C 1
ATOM 761 O O . PHE A 1 105 ? -36.492 1.330 5.819 1.00 36.12 337 PHE A O 1
ATOM 769 N N . ASP A 1 106 ? -34.425 2.221 5.989 1.00 34.32 338 ASP A N 1
ATOM 770 C CA . ASP A 1 106 ? -34.640 3.340 5.064 1.00 33.18 338 ASP A CA 1
ATOM 771 C C . ASP A 1 106 ? -33.864 3.049 3.788 1.00 31.53 338 ASP A C 1
ATOM 772 O O . ASP A 1 106 ? -32.650 2.788 3.837 1.00 30.83 338 ASP A O 1
ATOM 777 N N . PHE A 1 107 ? -34.563 3.090 2.659 1.00 30.12 339 PHE A N 1
ATOM 778 C CA . PHE A 1 107 ? -33.979 2.755 1.363 1.00 28.53 339 PHE A CA 1
ATOM 779 C C . PHE A 1 107 ? -33.632 4.004 0.575 1.00 27.96 339 PHE A C 1
ATOM 780 O O . PHE A 1 107 ? -34.292 5.052 0.707 1.00 30.05 339 PHE A O 1
ATOM 788 N N . SER A 1 108 ? -32.605 3.877 -0.262 1.00 27.22 340 SER A N 1
ATOM 789 C CA . SER A 1 108 ? -32.251 4.910 -1.228 1.00 28.01 340 SER A CA 1
ATOM 790 C C . SER A 1 108 ? -33.272 4.965 -2.343 1.00 29.28 340 SER A C 1
ATOM 791 O O . SER A 1 108 ? -34.171 4.137 -2.420 1.00 29.88 340 SER A O 1
ATOM 794 N N A VAL A 1 109 ? -33.107 5.968 -3.197 0.60 29.00 341 VAL A N 1
ATOM 795 N N B VAL A 1 109 ? -33.156 5.965 -3.202 0.40 29.35 341 VAL A N 1
ATOM 796 C CA A VAL A 1 109 ? -33.641 5.972 -4.560 0.60 29.95 341 VAL A CA 1
ATOM 797 C CA B VAL A 1 109 ? -33.896 5.909 -4.447 0.40 29.99 341 VAL A CA 1
ATOM 798 C C A VAL A 1 109 ? -33.321 4.616 -5.236 0.60 29.74 341 VAL A C 1
ATOM 799 C C B VAL A 1 109 ? -33.415 4.645 -5.169 0.40 30.15 341 VAL A C 1
ATOM 800 O O A VAL A 1 109 ? -32.200 4.099 -5.104 0.60 29.85 341 VAL A O 1
ATOM 801 O O B VAL A 1 109 ? -32.260 4.237 -5.019 0.40 30.84 341 VAL A O 1
ATOM 808 N N . PRO A 1 110 ? -34.295 4.015 -5.952 1.00 30.07 342 PRO A N 1
ATOM 809 C CA . PRO A 1 110 ? -33.981 2.728 -6.597 1.00 29.91 342 PRO A CA 1
ATOM 810 C C . PRO A 1 110 ? -32.868 2.860 -7.624 1.00 28.70 342 PRO A C 1
ATOM 811 O O . PRO A 1 110 ? -32.817 3.859 -8.314 1.00 29.88 342 PRO A O 1
ATOM 815 N N . TYR A 1 111 ? -31.976 1.878 -7.709 1.00 26.48 343 TYR A N 1
ATOM 816 C CA . TYR A 1 111 ? -30.849 1.969 -8.635 1.00 25.91 343 TYR A CA 1
ATOM 817 C C . TYR A 1 111 ? -30.816 0.854 -9.679 1.00 26.07 343 TYR A C 1
ATOM 818 O O . TYR A 1 111 ? -29.906 0.825 -10.506 1.00 26.53 343 TYR A O 1
ATOM 827 N N . PHE A 1 112 ? -31.776 -0.071 -9.627 1.00 24.75 344 PHE A N 1
ATOM 828 C CA . PHE A 1 112 ? -31.836 -1.182 -10.587 1.00 25.56 344 PHE A CA 1
ATOM 829 C C . PHE A 1 112 ? -33.222 -1.815 -10.556 1.00 27.34 344 PHE A C 1
ATOM 830 O O . PHE A 1 112 ? -33.807 -1.952 -9.493 1.00 29.92 344 PHE A O 1
ATOM 838 N N . ASP A 1 113 ? -33.737 -2.219 -11.712 1.00 29.63 345 ASP A N 1
ATOM 839 C CA . ASP A 1 113 ? -35.038 -2.878 -11.794 1.00 32.43 345 ASP A CA 1
ATOM 840 C C . ASP A 1 113 ? -34.790 -4.345 -11.968 1.00 33.41 345 ASP A C 1
ATOM 841 O O . ASP A 1 113 ? -33.958 -4.739 -12.793 1.00 34.14 345 ASP A O 1
ATOM 846 N N . SER A 1 114 ? -35.483 -5.161 -11.182 1.00 31.42 346 SER A N 1
ATOM 847 C CA . SER A 1 114 ? -35.180 -6.585 -11.167 1.00 30.50 346 SER A CA 1
ATOM 848 C C . SER A 1 114 ? -36.440 -7.414 -10.958 1.00 30.33 346 SER A C 1
ATOM 849 O O . SER A 1 114 ? -37.547 -6.994 -11.314 1.00 32.67 346 SER A O 1
ATOM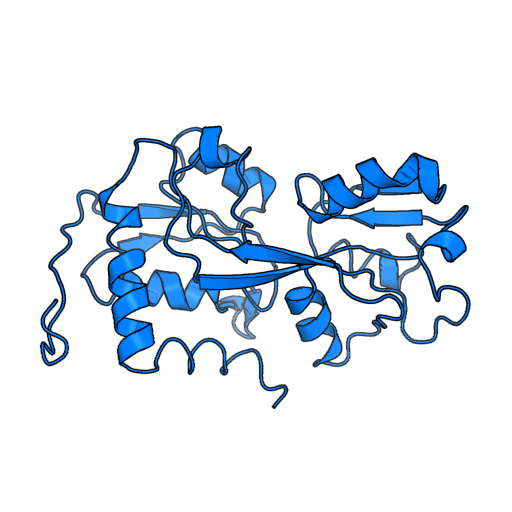 852 N N . GLY A 1 115 ? -36.260 -8.595 -10.388 1.00 29.03 347 GLY A N 1
ATOM 853 C CA . GLY A 1 115 ? -37.290 -9.602 -10.340 1.00 27.61 347 GLY A CA 1
ATOM 854 C C . GLY A 1 115 ? -36.632 -10.962 -10.210 1.00 26.13 347 GLY A C 1
ATOM 855 O O . GLY A 1 115 ? -35.396 -11.060 -10.132 1.00 26.02 347 GLY A O 1
ATOM 856 N N . ILE A 1 116 ? -37.453 -12.007 -10.176 1.00 26.29 348 ILE A N 1
ATOM 857 C CA . ILE A 1 116 ? -36.967 -13.357 -9.929 1.00 25.39 348 ILE A CA 1
ATOM 858 C C . ILE A 1 116 ? -37.327 -14.278 -11.090 1.00 25.68 348 ILE A C 1
ATOM 859 O O . ILE A 1 116 ? -38.258 -14.002 -11.865 1.00 27.63 348 ILE A O 1
ATOM 864 N N . GLN A 1 117 ? -36.590 -15.368 -11.211 1.00 24.96 349 GLN A N 1
ATOM 865 C CA . GLN A 1 117 ? -36.834 -16.336 -12.289 1.00 26.31 349 GLN A CA 1
ATOM 866 C C . GLN A 1 117 ? -36.284 -17.703 -11.925 1.00 25.37 349 GLN A C 1
ATOM 867 O O . GLN A 1 117 ? -35.292 -17.827 -11.190 1.00 26.05 349 GLN A O 1
ATOM 873 N N . ILE A 1 118 ? -36.932 -18.730 -12.458 1.00 26.33 350 ILE A N 1
ATOM 874 C CA . ILE A 1 118 ? -36.444 -20.093 -12.360 1.00 27.27 350 ILE A CA 1
ATOM 875 C C . ILE A 1 118 ? -35.247 -20.294 -13.289 1.00 26.79 350 ILE A C 1
ATOM 876 O O . ILE A 1 118 ? -35.211 -19.746 -14.388 1.00 28.06 350 ILE A O 1
ATOM 881 N N . ALA A 1 119 ? -34.270 -21.084 -12.851 1.00 26.89 351 ALA A N 1
ATOM 882 C CA . ALA A 1 119 ? -33.306 -21.669 -13.777 1.00 26.34 351 ALA A CA 1
ATOM 883 C C . ALA A 1 119 ? -33.294 -23.189 -13.621 1.00 27.55 351 ALA A C 1
ATOM 884 O O . ALA A 1 119 ? -33.477 -23.725 -12.505 1.00 28.34 351 ALA A O 1
ATOM 886 N N . VAL A 1 120 ? -33.085 -23.871 -14.743 1.00 28.03 352 VAL A N 1
ATOM 887 C CA . VAL A 1 120 ? -32.896 -25.322 -14.763 1.00 29.59 352 VAL A CA 1
ATOM 888 C C . VAL A 1 120 ? -31.588 -25.640 -15.489 1.00 28.81 352 VAL A C 1
ATOM 889 O O . VAL A 1 120 ? -30.962 -24.753 -16.067 1.00 28.58 352 VAL A O 1
ATOM 893 N N . LYS A 1 121 ? -31.151 -26.890 -15.433 1.00 30.70 353 LYS A N 1
ATOM 894 C CA . LYS A 1 121 ? -29.967 -27.306 -16.172 1.00 32.76 353 LYS A CA 1
ATOM 895 C C . LYS A 1 121 ? -30.123 -27.075 -17.664 1.00 33.66 353 LYS A C 1
ATOM 896 O O . LYS A 1 121 ? -31.189 -27.353 -18.247 1.00 34.15 353 LYS A O 1
ATOM 902 N N A LYS A 1 122 ? -29.057 -26.592 -18.294 0.32 34.19 354 LYS A N 1
ATOM 903 N N B LYS A 1 122 ? -29.063 -26.580 -18.292 0.68 32.18 354 LYS A N 1
ATOM 904 C CA A LYS A 1 122 ? -28.990 -26.557 -19.748 0.32 35.69 354 LYS A CA 1
ATOM 905 C CA B LYS A 1 122 ? -29.012 -26.555 -19.743 0.68 33.66 354 LYS A CA 1
ATOM 906 C C A LYS A 1 122 ? -29.211 -27.969 -20.277 0.32 37.18 354 LYS A C 1
ATOM 907 C C B LYS A 1 122 ? -29.260 -27.978 -20.235 0.68 36.07 354 LYS A C 1
ATOM 908 O O A LYS A 1 122 ? -28.575 -28.921 -19.820 0.32 37.31 354 LYS A O 1
ATOM 909 O O B LYS A 1 122 ? -28.705 -28.943 -19.702 0.68 36.12 354 LYS A O 1
ATOM 920 N N . GLY A 1 123 ? -30.137 -28.102 -21.220 1.00 38.51 355 GLY A N 1
ATOM 921 C CA . GLY A 1 123 ? -30.479 -29.399 -21.777 1.00 42.83 355 GLY A CA 1
ATOM 922 C C . GLY A 1 123 ? -31.741 -30.001 -21.190 1.00 46.67 355 GLY A C 1
ATOM 923 O O . GLY A 1 123 ? -32.249 -31.002 -21.707 1.00 46.75 355 GLY A O 1
ATOM 924 N N . ASN A 1 124 ? -32.263 -29.395 -20.127 1.00 49.77 356 ASN A N 1
ATOM 925 C CA . ASN A 1 124 ? -33.486 -29.888 -19.493 1.00 53.46 356 ASN A CA 1
ATOM 926 C C . ASN A 1 124 ? -34.681 -29.756 -20.431 1.00 57.48 356 ASN A C 1
ATOM 927 O O . ASN A 1 124 ? -34.930 -28.683 -20.979 1.00 58.94 356 ASN A O 1
ATOM 932 N N . ASP A 1 125 ? -35.411 -30.857 -20.607 1.00 59.31 357 ASP A N 1
ATOM 933 C CA . ASP A 1 125 ? -36.566 -30.902 -21.498 1.00 62.07 357 ASP A CA 1
ATOM 934 C C . ASP A 1 125 ? -37.894 -30.958 -20.744 1.00 60.79 357 ASP A C 1
ATOM 935 O O . ASP A 1 125 ? -38.932 -30.577 -21.285 1.00 61.75 357 ASP A O 1
ATOM 940 N N . LYS A 1 126 ? -37.863 -31.443 -19.506 1.00 58.69 358 LYS A N 1
ATOM 941 C CA . LYS A 1 126 ? -39.091 -31.711 -18.759 1.00 57.78 358 LYS A CA 1
ATOM 942 C C . LYS A 1 126 ? -39.793 -30.447 -18.283 1.00 53.58 358 LYS A C 1
ATOM 943 O O . LYS A 1 126 ? -41.014 -30.354 -18.328 1.00 54.60 358 LYS A O 1
ATOM 949 N N . ILE A 1 127 ? -39.022 -29.473 -17.815 1.00 48.27 359 ILE A N 1
ATOM 950 C CA . ILE A 1 127 ? -39.605 -28.346 -17.103 1.00 45.65 359 ILE A CA 1
ATOM 951 C C . ILE A 1 127 ? -39.867 -27.176 -18.052 1.00 45.26 359 ILE A C 1
ATOM 952 O O . ILE A 1 127 ? -38.931 -26.533 -18.521 1.00 44.33 359 ILE A O 1
ATOM 957 N N . LYS A 1 128 ? -41.143 -26.911 -18.332 1.00 46.79 360 LYS A N 1
ATOM 958 C CA . LYS A 1 128 ? -41.525 -25.793 -19.197 1.00 48.20 360 LYS A CA 1
ATOM 959 C C . LYS A 1 128 ? -42.546 -24.851 -18.549 1.00 47.97 360 LYS A C 1
ATOM 960 O O . LYS A 1 128 ? -42.930 -23.841 -19.140 1.00 50.09 360 LYS A O 1
ATOM 966 N N . SER A 1 129 ? -42.960 -25.159 -17.325 1.00 45.78 361 SER A N 1
ATOM 967 C CA . SER A 1 129 ? -43.928 -24.336 -16.614 1.00 44.87 361 SER A CA 1
ATOM 968 C C . SER A 1 129 ? -43.824 -24.652 -15.135 1.00 43.46 361 SER A C 1
ATOM 969 O O . SER A 1 129 ? -43.204 -25.642 -14.758 1.00 43.53 361 SER A O 1
ATOM 972 N N . TYR A 1 130 ? -44.437 -23.825 -14.295 1.00 43.17 362 TYR A N 1
ATOM 973 C CA . TYR A 1 130 ? -44.408 -24.079 -12.860 1.00 42.07 362 TYR A CA 1
ATOM 974 C C . TYR A 1 130 ? -45.088 -25.408 -12.528 1.00 43.43 362 TYR A C 1
ATOM 975 O O . TYR A 1 130 ? -44.703 -26.087 -11.586 1.00 42.34 362 TYR A O 1
ATOM 984 N N . ASP A 1 131 ? -46.094 -25.797 -13.304 1.00 45.67 363 ASP A N 1
ATOM 985 C CA . ASP A 1 131 ? -46.776 -27.045 -13.000 1.00 47.12 363 ASP A CA 1
ATOM 986 C C . ASP A 1 131 ? -45.883 -28.258 -13.226 1.00 46.98 363 ASP A C 1
ATOM 987 O O . ASP A 1 131 ? -46.073 -29.292 -12.598 1.00 48.70 363 ASP A O 1
ATOM 992 N N . ASP A 1 132 ? -44.891 -28.123 -14.097 1.00 45.68 364 ASP A N 1
ATOM 993 C CA . ASP A 1 132 ? -43.933 -29.199 -14.319 1.00 44.91 364 ASP A CA 1
ATOM 994 C C . ASP A 1 132 ? -42.988 -29.397 -13.120 1.00 43.90 364 ASP A C 1
ATOM 995 O O . ASP A 1 132 ? -42.215 -30.353 -13.090 1.00 44.65 364 ASP A O 1
ATOM 1000 N N . LEU A 1 133 ? -43.034 -28.494 -12.144 1.00 42.64 365 LEU A N 1
ATOM 1001 C CA . LEU A 1 133 ? -42.218 -28.650 -10.940 1.00 42.06 365 LEU A CA 1
ATOM 1002 C C . LEU A 1 133 ? -42.869 -29.586 -9.923 1.00 43.65 365 LEU A C 1
ATOM 1003 O O . LEU A 1 133 ? -42.301 -29.845 -8.864 1.00 43.69 365 LEU A O 1
ATOM 1008 N N . LYS A 1 134 ? -44.050 -30.114 -10.245 1.00 45.82 366 LYS A N 1
ATOM 1009 C CA . LYS A 1 134 ? -44.727 -31.013 -9.325 1.00 47.54 366 LYS A CA 1
ATOM 1010 C C . LYS A 1 134 ? -43.832 -32.202 -8.995 1.00 45.81 366 LYS A C 1
ATOM 1011 O O . LYS A 1 134 ? -43.304 -32.855 -9.887 1.00 45.99 366 LYS A O 1
ATOM 1017 N N . GLY A 1 135 ? -43.641 -32.450 -7.704 1.00 43.79 367 GLY A N 1
ATOM 1018 C CA . GLY A 1 135 ? -42.791 -33.534 -7.247 1.00 42.95 367 GLY A CA 1
ATOM 1019 C C . GLY A 1 135 ? -41.297 -33.315 -7.427 1.00 42.51 367 GLY A C 1
ATOM 1020 O O . GLY A 1 135 ? -40.510 -34.233 -7.186 1.00 43.39 367 GLY A O 1
ATOM 1021 N N . LYS A 1 136 ? -40.898 -32.106 -7.822 1.00 40.64 368 LYS A N 1
ATOM 1022 C CA . LYS A 1 136 ? -39.488 -31.776 -8.030 1.00 39.97 368 LYS A CA 1
ATOM 1023 C C . LYS A 1 136 ? -38.945 -30.958 -6.864 1.00 37.96 368 LYS A C 1
ATOM 1024 O O . LYS A 1 136 ? -39.701 -30.503 -6.003 1.00 38.27 368 LYS A O 1
ATOM 1030 N N . LYS A 1 137 ? -37.624 -30.773 -6.855 1.00 34.94 369 LYS A N 1
ATOM 1031 C CA . LYS A 1 137 ? -36.941 -30.036 -5.803 1.00 33.17 369 LYS A CA 1
ATOM 1032 C C . LYS A 1 137 ? -36.452 -28.699 -6.349 1.00 32.14 369 LYS A C 1
ATOM 1033 O O . LYS A 1 137 ? -35.779 -28.658 -7.381 1.00 32.39 369 LYS A O 1
ATOM 1039 N N . VAL A 1 138 ? -36.779 -27.610 -5.654 1.00 30.57 370 VAL A N 1
ATOM 1040 C CA . VAL A 1 138 ? -36.370 -26.284 -6.084 1.00 29.81 370 VAL A CA 1
ATOM 1041 C C . VAL A 1 138 ? -35.471 -25.660 -5.017 1.00 27.74 370 VAL A C 1
ATOM 1042 O O . VAL A 1 138 ? -35.882 -25.491 -3.862 1.00 28.07 370 VAL A O 1
ATOM 1046 N N . GLY A 1 139 ? -34.242 -25.321 -5.397 1.00 26.00 371 GLY A N 1
ATOM 1047 C CA . GLY A 1 139 ? -33.322 -24.679 -4.485 1.00 24.22 371 GLY A CA 1
ATOM 1048 C C . GLY A 1 139 ? -33.517 -23.174 -4.459 1.00 23.85 371 GLY A C 1
ATOM 1049 O O . GLY A 1 139 ? -33.825 -22.557 -5.488 1.00 25.00 371 GLY A O 1
ATOM 1050 N N . VAL A 1 140 ? -33.342 -22.574 -3.288 1.00 23.08 372 VAL A N 1
ATOM 1051 C CA . VAL A 1 140 ? -33.490 -21.128 -3.150 1.00 22.83 372 VAL A CA 1
ATOM 1052 C C . VAL A 1 140 ? -32.623 -20.638 -2.003 1.00 22.04 372 VAL A C 1
ATOM 1053 O O . VAL A 1 140 ? -32.279 -21.399 -1.083 1.00 22.95 372 VAL A O 1
ATOM 1057 N N A LYS A 1 141 ? -32.238 -19.364 -2.065 0.65 21.25 373 LYS A N 1
ATOM 1058 N N B LYS A 1 141 ? -32.238 -19.371 -2.072 0.35 21.72 373 LYS A N 1
ATOM 1059 C CA A LYS A 1 141 ? -31.482 -18.719 -0.996 0.65 21.07 373 LYS A CA 1
ATOM 1060 C CA B LYS A 1 141 ? -31.531 -18.749 -0.973 0.35 21.50 373 LYS A CA 1
ATOM 1061 C C A LYS A 1 141 ? -32.436 -18.256 0.108 0.65 21.98 373 LYS A C 1
ATOM 1062 C C B LYS A 1 141 ? -32.517 -18.354 0.103 0.35 21.90 373 LYS A C 1
ATOM 1063 O O A LYS A 1 141 ? -33.391 -17.520 -0.145 0.65 23.30 373 LYS A O 1
ATOM 1064 O O B LYS A 1 141 ? -33.561 -17.762 -0.166 0.35 21.83 373 LYS A O 1
ATOM 1075 N N . ILE A 1 142 ? -32.185 -18.719 1.329 1.00 22.73 374 ILE A N 1
ATOM 1076 C CA . ILE A 1 142 ? -32.999 -18.354 2.484 1.00 23.62 374 ILE A CA 1
ATOM 1077 C C . ILE A 1 142 ? -33.053 -16.821 2.646 1.00 24.45 374 ILE A C 1
ATOM 1078 O O . ILE A 1 142 ? -32.082 -16.106 2.357 1.00 25.81 374 ILE A O 1
ATOM 1083 N N . GLY A 1 143 ? -34.209 -16.304 3.044 1.00 24.77 375 GLY A N 1
ATOM 1084 C CA . GLY A 1 143 ? -34.314 -14.896 3.391 1.00 26.25 375 GLY A CA 1
ATOM 1085 C C . GLY A 1 143 ? -34.691 -13.956 2.263 1.00 26.13 375 GLY A C 1
ATOM 1086 O O . GLY A 1 143 ? -34.818 -12.749 2.488 1.00 27.41 375 GLY A O 1
ATOM 1087 N N . THR A 1 144 ? -34.915 -14.496 1.069 1.00 25.20 376 THR A N 1
ATOM 1088 C CA . THR A 1 144 ? -35.031 -13.670 -0.136 1.00 24.08 376 THR A CA 1
ATOM 1089 C C . THR A 1 144 ? -36.426 -13.582 -0.714 1.00 25.43 376 THR A C 1
ATOM 1090 O O . THR A 1 144 ? -37.345 -14.322 -0.326 1.00 26.27 376 THR A O 1
ATOM 1094 N N . GLU A 1 145 ? -36.561 -12.688 -1.683 1.00 24.34 377 GLU A N 1
ATOM 1095 C CA . GLU A 1 145 ? -37.800 -12.539 -2.424 1.00 25.77 377 GLU A CA 1
ATOM 1096 C C . GLU A 1 145 ? -38.133 -13.833 -3.160 1.00 25.16 377 GLU A C 1
ATOM 1097 O O . GLU A 1 145 ? -39.307 -14.214 -3.266 1.00 26.29 377 GLU A O 1
ATOM 1103 N N . SER A 1 146 ? -37.114 -14.541 -3.656 1.00 24.75 378 SER A N 1
ATOM 1104 C CA . SER A 1 146 ? -37.364 -15.841 -4.291 1.00 24.57 378 SER A CA 1
ATOM 1105 C C . SER A 1 146 ? -37.970 -16.848 -3.306 1.00 25.03 378 SER A C 1
ATOM 1106 O O . SER A 1 146 ? -38.917 -17.588 -3.640 1.00 26.37 378 SER A O 1
ATOM 1109 N N . ALA A 1 147 ? -37.442 -16.879 -2.087 1.00 25.37 379 ALA A N 1
ATOM 1110 C CA . ALA A 1 147 ? -37.968 -17.798 -1.076 1.00 25.86 379 ALA A CA 1
ATOM 1111 C C . ALA A 1 147 ? -39.442 -17.511 -0.786 1.00 28.12 379 ALA A C 1
ATOM 1112 O O . ALA A 1 147 ? -40.252 -18.437 -0.664 1.00 29.23 379 ALA A O 1
ATOM 1114 N N . ASP A 1 148 ? -39.790 -16.229 -0.699 1.00 28.00 380 ASP A N 1
ATOM 1115 C CA . ASP A 1 148 ? -41.173 -15.820 -0.421 1.00 27.95 380 ASP A CA 1
ATOM 1116 C C . ASP A 1 148 ? -42.101 -16.280 -1.534 1.00 29.78 380 ASP A C 1
ATOM 1117 O O . ASP A 1 148 ? -43.209 -16.735 -1.266 1.00 30.59 380 ASP A O 1
ATOM 1122 N N . PHE A 1 149 ? -41.658 -16.161 -2.778 1.00 29.04 381 PHE A N 1
ATOM 1123 C CA . PHE A 1 149 ? -42.474 -16.588 -3.900 1.00 30.97 381 PHE A CA 1
ATOM 1124 C C . PHE A 1 149 ? -42.681 -18.099 -3.851 1.00 30.37 381 PHE A C 1
ATOM 1125 O O . PHE A 1 149 ? -43.808 -18.590 -4.036 1.00 32.25 381 PHE A O 1
ATOM 1133 N N . LEU A 1 150 ? -41.606 -18.846 -3.599 1.00 30.42 382 LEU A N 1
ATOM 1134 C CA . LEU A 1 150 ? -41.720 -20.302 -3.583 1.00 31.30 382 LEU A CA 1
ATOM 1135 C C . LEU A 1 150 ? -42.621 -20.774 -2.450 1.00 32.08 382 LEU A C 1
ATOM 1136 O O . LEU A 1 150 ? -43.420 -21.692 -2.636 1.00 33.71 382 LEU A O 1
ATOM 1141 N N . GLU A 1 151 ? -42.514 -20.164 -1.275 1.00 32.14 383 GLU A N 1
ATOM 1142 C CA . GLU A 1 151 ? -43.380 -20.585 -0.174 1.00 32.49 383 GLU A CA 1
ATOM 1143 C C . GLU A 1 151 ? -44.830 -20.280 -0.485 1.00 34.58 383 GLU A C 1
ATOM 1144 O O . GLU A 1 151 ? -45.717 -21.101 -0.218 1.00 36.13 383 GLU A O 1
ATOM 1150 N N . LYS A 1 152 ? -45.080 -19.107 -1.056 1.00 35.09 384 LYS A N 1
ATOM 1151 C CA . LYS A 1 152 ? -46.449 -18.714 -1.371 1.00 36.85 384 LYS A CA 1
ATOM 1152 C C . LYS A 1 152 ? -47.108 -19.727 -2.302 1.00 38.72 384 LYS A C 1
ATOM 1153 O O . LYS A 1 152 ? -48.294 -20.003 -2.178 1.00 38.85 384 LYS A O 1
ATOM 1159 N N . ASN A 1 153 ? -46.331 -20.284 -3.225 1.00 38.85 385 ASN A N 1
ATOM 1160 C CA . ASN A 1 153 ? -46.894 -21.078 -4.312 1.00 40.48 385 ASN A CA 1
ATOM 1161 C C . ASN A 1 153 ? -46.629 -22.572 -4.182 1.00 41.86 385 ASN A C 1
ATOM 1162 O O . ASN A 1 153 ? -46.918 -23.342 -5.102 1.00 41.51 385 ASN A O 1
ATOM 1167 N N . LYS A 1 154 ? -46.106 -22.976 -3.028 1.00 42.87 386 LYS A N 1
ATOM 1168 C CA . LYS A 1 154 ? -45.746 -24.362 -2.791 1.00 43.84 386 LYS A CA 1
ATOM 1169 C C . LYS A 1 154 ? -46.981 -25.261 -2.842 1.00 45.80 386 LYS A C 1
ATOM 1170 O O . LYS A 1 154 ? -46.939 -26.319 -3.445 1.00 46.64 386 LYS A O 1
ATOM 1176 N N . LYS A 1 155 ? -48.078 -24.835 -2.227 1.00 47.96 387 LYS A N 1
ATOM 1177 C CA . LYS A 1 155 ? -49.302 -25.649 -2.223 1.00 50.33 387 LYS A CA 1
ATOM 1178 C C . LYS A 1 155 ? -49.833 -25.787 -3.645 1.00 48.39 387 LYS A C 1
ATOM 1179 O O . LYS A 1 155 ? -50.296 -26.857 -4.055 1.00 48.66 387 LYS A O 1
ATOM 1185 N N . LYS A 1 156 ? -49.780 -24.693 -4.391 1.00 48.86 388 LYS A N 1
ATOM 1186 C CA . LYS A 1 156 ? -50.304 -24.662 -5.755 1.00 48.78 388 LYS A CA 1
ATOM 1187 C C . LYS A 1 156 ? -49.590 -25.621 -6.720 1.00 48.16 388 LYS A C 1
ATOM 1188 O O . LYS A 1 156 ? -50.254 -26.365 -7.457 1.00 48.54 388 LYS A O 1
ATOM 1194 N N . TYR A 1 157 ? -48.254 -25.608 -6.719 1.00 48.18 389 TYR A N 1
ATOM 1195 C CA . TYR A 1 157 ? -47.485 -26.368 -7.709 1.00 48.05 389 TYR A CA 1
ATOM 1196 C C . TYR A 1 157 ? -46.883 -27.672 -7.189 1.00 48.46 389 TYR A C 1
ATOM 1197 O O . TYR A 1 157 ? -46.460 -28.522 -7.980 1.00 48.35 389 TYR A O 1
ATOM 1206 N N . ASP A 1 158 ? -46.835 -27.818 -5.868 1.00 47.89 390 ASP A N 1
ATOM 1207 C CA . ASP A 1 158 ? -46.462 -29.078 -5.237 1.00 48.40 390 ASP A CA 1
ATOM 1208 C C . ASP A 1 158 ? -45.016 -29.500 -5.511 1.00 47.00 390 ASP A C 1
ATOM 1209 O O . ASP A 1 158 ? -44.730 -30.658 -5.792 1.00 47.84 390 ASP A O 1
ATOM 1214 N N . TYR A 1 159 ? -44.100 -28.540 -5.425 1.00 43.96 391 TYR A N 1
ATOM 1215 C CA . TYR A 1 159 ? -42.667 -28.846 -5.379 1.00 40.24 391 TYR A CA 1
ATOM 1216 C C . TYR A 1 159 ? -42.212 -28.857 -3.923 1.00 39.91 391 TYR A C 1
ATOM 1217 O O . TYR A 1 159 ? -42.991 -28.524 -3.019 1.00 40.96 391 TYR A O 1
ATOM 1226 N N . SER A 1 160 ? -40.965 -29.279 -3.708 1.00 38.69 392 SER A N 1
ATOM 1227 C CA . SER A 1 160 ? -40.306 -29.228 -2.407 1.00 37.90 392 SER A CA 1
ATOM 1228 C C . SER A 1 160 ? -39.234 -28.145 -2.483 1.00 36.35 392 SER A C 1
ATOM 1229 O O . SER A 1 160 ? -38.565 -28.014 -3.501 1.00 38.39 392 SER A O 1
ATOM 1232 N N . ILE A 1 161 ? -39.080 -27.365 -1.420 1.00 33.27 393 ILE A N 1
ATOM 1233 C CA . ILE A 1 161 ? -38.109 -26.263 -1.402 1.00 31.58 393 ILE A CA 1
ATOM 1234 C C . ILE A 1 161 ? -36.882 -26.677 -0.606 1.00 30.47 393 ILE A C 1
ATOM 1235 O O . ILE A 1 161 ? -37.000 -27.191 0.508 1.00 31.83 393 ILE A O 1
ATOM 1240 N N . LYS A 1 162 ? -35.707 -26.446 -1.183 1.00 28.69 394 LYS A N 1
ATOM 1241 C CA . LYS A 1 162 ? -34.442 -26.727 -0.509 1.00 29.47 394 LYS A CA 1
ATOM 1242 C C . LYS A 1 162 ? -33.755 -25.400 -0.263 1.00 27.51 394 LYS A C 1
ATOM 1243 O O . LYS A 1 162 ? -33.497 -24.640 -1.199 1.00 29.38 394 LYS A O 1
ATOM 1249 N N . TYR A 1 163 ? -33.455 -25.131 1.000 1.00 26.41 395 TYR A N 1
ATOM 1250 C CA . TYR A 1 163 ? -32.876 -23.858 1.398 1.00 25.58 395 TYR A CA 1
ATOM 1251 C C . TYR A 1 163 ? -31.359 -23.920 1.429 1.00 24.49 395 TYR A C 1
ATOM 1252 O O . TYR A 1 163 ? -30.770 -24.740 2.148 1.00 26.80 395 TYR A O 1
ATOM 1261 N N . LEU A 1 164 ? -30.740 -23.033 0.660 1.00 23.98 396 LEU A N 1
ATOM 1262 C CA . LEU A 1 164 ? -29.290 -22.946 0.575 1.00 24.17 396 LEU A CA 1
ATOM 1263 C C . LEU A 1 164 ? -28.838 -21.548 0.992 1.00 24.30 396 LEU A C 1
ATOM 1264 O O . LEU A 1 164 ? -29.669 -20.672 1.231 1.00 24.39 396 LEU A O 1
ATOM 1269 N N . ASP A 1 165 ? -27.524 -21.340 1.098 1.00 23.43 397 ASP A N 1
ATOM 1270 C CA . ASP A 1 165 ? -27.007 -20.124 1.728 1.00 23.46 397 ASP A CA 1
ATOM 1271 C C . ASP A 1 165 ? -26.503 -19.031 0.800 1.00 23.64 397 ASP A C 1
ATOM 1272 O O . ASP A 1 165 ? -26.458 -17.861 1.205 1.00 25.59 397 ASP A O 1
ATOM 1277 N N . THR A 1 166 ? -26.113 -19.402 -0.413 1.00 22.26 398 THR A N 1
ATOM 1278 C CA . THR A 1 166 ? -25.520 -18.457 -1.355 1.00 20.41 398 THR A CA 1
ATOM 1279 C C . THR A 1 166 ? -25.967 -18.790 -2.770 1.00 19.99 398 THR A C 1
ATOM 1280 O O . THR A 1 166 ? -26.434 -19.904 -3.047 1.00 20.73 398 THR A O 1
ATOM 1284 N N . THR A 1 167 ? -25.762 -17.854 -3.686 1.00 20.23 399 THR A N 1
ATOM 1285 C CA . THR A 1 167 ? -26.115 -18.086 -5.077 1.00 20.05 399 THR A CA 1
ATOM 1286 C C . THR A 1 167 ? -25.190 -19.142 -5.685 1.00 20.70 399 THR A C 1
ATOM 1287 O O . THR A 1 167 ? -25.637 -19.969 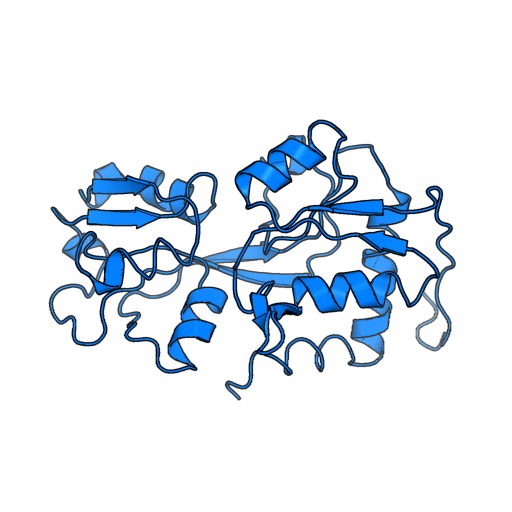-6.487 1.00 22.18 399 THR A O 1
ATOM 1291 N N A ASP A 1 168 ? -23.906 -19.113 -5.320 0.67 20.60 400 ASP A N 1
ATOM 1292 N N B ASP A 1 168 ? -23.910 -19.157 -5.309 0.33 21.54 400 ASP A N 1
ATOM 1293 C CA A ASP A 1 168 ? -23.003 -20.168 -5.783 0.67 22.73 400 ASP A CA 1
ATOM 1294 C CA B ASP A 1 168 ? -23.036 -20.198 -5.865 0.33 22.94 400 ASP A CA 1
ATOM 1295 C C A ASP A 1 168 ? -23.502 -21.547 -5.374 0.67 20.79 400 ASP A C 1
ATOM 1296 C C B ASP A 1 168 ? -23.323 -21.590 -5.294 0.33 22.16 400 ASP A C 1
ATOM 1297 O O A ASP A 1 168 ? -23.435 -22.498 -6.152 0.67 20.11 400 ASP A O 1
ATOM 1298 O O B ASP A 1 168 ? -22.960 -22.595 -5.906 0.33 23.10 400 ASP A O 1
ATOM 1307 N N . ALA A 1 169 ? -23.999 -21.653 -4.150 1.00 20.90 401 ALA A N 1
ATOM 1308 C CA . ALA A 1 169 ? -24.533 -22.927 -3.673 1.00 21.43 401 ALA A CA 1
ATOM 1309 C C . ALA A 1 169 ? -25.722 -23.391 -4.525 1.00 22.39 401 ALA A C 1
ATOM 1310 O O . ALA A 1 169 ? -25.879 -24.595 -4.774 1.00 23.48 401 ALA A O 1
ATOM 1312 N N . LEU A 1 170 ? -26.559 -22.455 -4.958 1.00 21.95 402 LEU A N 1
ATOM 1313 C CA . LEU A 1 170 ? -27.669 -22.797 -5.865 1.00 22.76 402 LEU A CA 1
ATOM 1314 C C . LEU A 1 170 ? -27.155 -23.346 -7.178 1.00 23.04 402 LEU 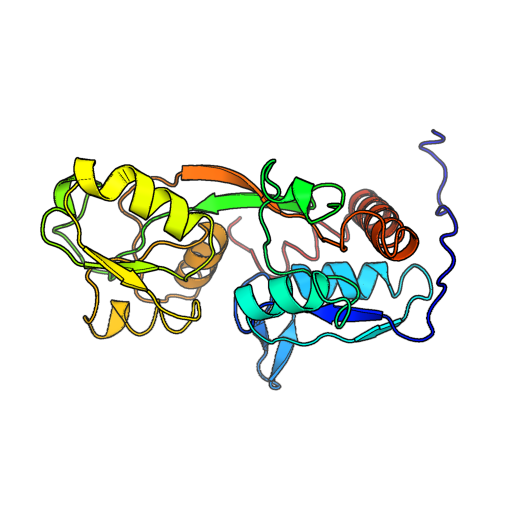A C 1
ATOM 1315 O O . LEU A 1 170 ? -27.622 -24.387 -7.651 1.00 23.35 402 LEU A O 1
ATOM 1320 N N . TYR A 1 171 ? -26.183 -22.657 -7.773 1.00 22.06 403 TYR A N 1
ATOM 1321 C CA . TYR A 1 171 ? -25.653 -23.108 -9.042 1.00 22.70 403 TYR A CA 1
ATOM 1322 C C . TYR A 1 171 ? -25.034 -24.497 -8.891 1.00 23.38 403 TYR A C 1
ATOM 1323 O O . TYR A 1 171 ? -25.228 -25.345 -9.749 1.00 25.19 403 TYR A O 1
ATOM 1332 N N A SER A 1 172 ? -24.296 -24.729 -7.802 0.65 23.00 404 SER A N 1
ATOM 1333 N N B SER A 1 172 ? -24.306 -24.725 -7.803 0.35 24.00 404 SER A N 1
ATOM 1334 C CA A SER A 1 172 ? -23.669 -26.029 -7.550 0.65 23.60 404 SER A CA 1
ATOM 1335 C CA B SER A 1 172 ? -23.674 -26.019 -7.574 0.35 24.80 404 SER A CA 1
ATOM 1336 C C A SER A 1 172 ? -24.714 -27.119 -7.406 0.65 23.81 404 SER A C 1
ATOM 1337 C C B SER A 1 172 ? -24.711 -27.118 -7.406 0.35 24.74 404 SER A C 1
ATOM 1338 O O A SER A 1 172 ? -24.600 -28.188 -8.014 0.65 24.56 404 SER A O 1
ATOM 1339 O O B SER A 1 172 ? -24.597 -28.183 -8.012 0.35 25.38 404 SER A O 1
ATOM 1344 N N . ALA A 1 173 ? -25.714 -26.860 -6.576 1.00 24.16 405 ALA A N 1
ATOM 1345 C CA . ALA A 1 173 ? -26.760 -27.849 -6.309 1.00 24.20 405 ALA A CA 1
ATOM 1346 C C . ALA A 1 173 ? -27.502 -28.207 -7.577 1.00 24.59 405 ALA A C 1
ATOM 1347 O O . ALA A 1 173 ? -27.835 -29.369 -7.799 1.00 26.91 405 ALA A O 1
ATOM 1349 N N . LEU A 1 174 ? -27.791 -27.207 -8.404 1.00 25.25 406 LEU A N 1
ATOM 1350 C CA . LEU A 1 174 ? -28.476 -27.461 -9.670 1.00 25.69 406 LEU A CA 1
ATOM 1351 C C . LEU A 1 174 ? -27.594 -28.296 -10.603 1.00 27.68 406 LEU A C 1
ATOM 1352 O O . LEU A 1 174 ? -28.036 -29.285 -11.207 1.00 29.59 406 LEU A O 1
ATOM 1357 N N . GLU A 1 175 ? -26.332 -27.904 -10.703 1.00 27.74 407 GLU A N 1
ATOM 1358 C CA . GLU A 1 175 ? -25.421 -28.515 -11.661 1.00 28.91 407 GLU A CA 1
ATOM 1359 C C . GLU A 1 175 ? -25.135 -29.966 -11.333 1.00 31.68 407 GLU A C 1
ATOM 1360 O O . GLU A 1 175 ? -25.064 -30.806 -12.235 1.00 34.24 407 GLU A O 1
ATOM 1366 N N . ILE A 1 176 ? -24.990 -30.289 -10.053 1.00 32.60 408 ILE A N 1
ATOM 1367 C CA . ILE A 1 176 ? -24.692 -31.678 -9.709 1.00 34.33 408 ILE A CA 1
ATOM 1368 C C . ILE A 1 176 ? -25.967 -32.509 -9.455 1.00 35.78 408 ILE A C 1
ATOM 1369 O O . ILE A 1 176 ? -25.879 -33.702 -9.151 1.00 35.90 408 ILE A O 1
ATOM 1374 N N . GLY A 1 177 ? -27.140 -31.894 -9.620 1.00 34.76 409 GLY A N 1
ATOM 1375 C CA . GLY A 1 177 ? -28.396 -32.628 -9.580 1.00 35.04 409 GLY A CA 1
ATOM 1376 C C . GLY A 1 177 ? -29.052 -32.791 -8.217 1.00 34.63 409 GLY A C 1
ATOM 1377 O O . GLY A 1 177 ? -29.958 -33.611 -8.052 1.00 37.21 409 GLY A O 1
ATOM 1378 N N . GLU A 1 178 ? -28.601 -32.021 -7.233 1.00 30.96 410 GLU A N 1
ATOM 1379 C CA . GLU A 1 178 ? -29.203 -32.074 -5.903 1.00 30.51 410 GLU A CA 1
ATOM 1380 C C . GLU A 1 178 ? -30.596 -31.437 -5.904 1.00 30.73 410 GLU A C 1
ATOM 1381 O O . GLU A 1 178 ? -31.475 -31.825 -5.103 1.00 33.07 410 GLU A O 1
ATOM 1387 N N . VAL A 1 179 ? -30.791 -30.468 -6.798 1.00 29.60 411 VAL A N 1
ATOM 1388 C CA . VAL A 1 179 ? -32.111 -29.899 -7.035 1.00 29.28 411 VAL A CA 1
ATOM 1389 C C . VAL A 1 179 ? -32.409 -29.958 -8.523 1.00 29.90 411 VAL A C 1
ATOM 1390 O O . VAL A 1 179 ? -31.492 -30.087 -9.334 1.00 29.59 411 VAL A O 1
ATOM 1394 N N . ASP A 1 180 ? -33.693 -29.889 -8.872 1.00 30.24 412 ASP A N 1
ATOM 1395 C CA . ASP A 1 180 ? -34.142 -29.916 -10.265 1.00 32.09 412 ASP A CA 1
ATOM 1396 C C . ASP A 1 180 ? -34.233 -28.532 -10.880 1.00 30.65 412 ASP A C 1
ATOM 1397 O O . ASP A 1 180 ? -34.230 -28.387 -12.111 1.00 31.69 412 ASP A O 1
ATOM 1402 N N . ALA A 1 181 ? -34.337 -27.525 -10.022 1.00 29.57 413 ALA A N 1
ATOM 1403 C CA . ALA A 1 181 ? -34.465 -26.144 -10.456 1.00 28.49 413 ALA A CA 1
ATOM 1404 C C . ALA A 1 181 ? -34.006 -25.253 -9.305 1.00 27.35 413 ALA A C 1
ATOM 1405 O O . ALA A 1 181 ? -33.899 -25.705 -8.164 1.00 27.22 413 ALA A O 1
ATOM 1407 N N . MET A 1 182 ? -33.728 -23.997 -9.620 1.00 26.59 414 MET A N 1
ATOM 1408 C CA . MET A 1 182 ? -33.425 -22.998 -8.604 1.00 25.00 414 MET A CA 1
ATOM 1409 C C . MET A 1 182 ? -34.229 -21.746 -8.908 1.00 25.16 414 MET A C 1
ATOM 1410 O O . MET A 1 182 ? -34.681 -21.552 -10.042 1.00 26.04 414 MET A O 1
ATOM 1415 N N A MET A 1 183 ? -34.386 -20.884 -7.915 0.63 24.26 415 MET A N 1
ATOM 1416 N N B MET A 1 183 ? -34.413 -20.901 -7.894 0.37 25.36 415 MET A N 1
ATOM 1417 C CA A MET A 1 183 ? -34.997 -19.585 -8.164 0.63 23.39 415 MET A CA 1
ATOM 1418 C CA B MET A 1 183 ? -35.008 -19.572 -8.074 0.37 25.76 415 MET A CA 1
ATOM 1419 C C A MET A 1 183 ? -34.116 -18.498 -7.568 0.63 22.99 415 MET A C 1
ATOM 1420 C C B MET A 1 183 ? -34.017 -18.531 -7.582 0.37 24.43 415 MET A C 1
ATOM 1421 O O A MET A 1 183 ? -33.716 -18.593 -6.409 0.63 22.22 415 MET A O 1
ATOM 1422 O O B MET A 1 183 ? -33.471 -18.667 -6.488 0.37 23.75 415 MET A O 1
ATOM 1431 N N . ASP A 1 184 ? -33.782 -17.495 -8.383 1.00 23.38 416 ASP A N 1
ATOM 1432 C CA . ASP A 1 184 ? -32.914 -16.403 -7.967 1.00 22.98 416 ASP A CA 1
ATOM 1433 C C . ASP A 1 184 ? -33.252 -15.176 -8.808 1.00 21.44 416 ASP A C 1
ATOM 1434 O O . ASP A 1 184 ? -34.146 -15.216 -9.653 1.00 23.27 416 ASP A O 1
ATOM 1439 N N . ASP A 1 185 ? -32.569 -14.067 -8.572 1.00 22.35 417 ASP A N 1
ATOM 1440 C CA . ASP A 1 185 ? -32.900 -12.854 -9.305 1.00 22.06 417 ASP A CA 1
ATOM 1441 C C . ASP A 1 185 ? -32.552 -12.997 -10.787 1.00 22.94 417 ASP A C 1
ATOM 1442 O O . ASP A 1 185 ? -31.524 -13.563 -11.145 1.00 21.87 417 ASP A O 1
ATOM 1447 N N . TYR A 1 186 ? -33.406 -12.471 -11.648 1.00 23.86 418 TYR A N 1
ATOM 1448 C CA . TYR A 1 186 ? -33.225 -12.706 -13.077 1.00 25.16 418 TYR A CA 1
ATOM 1449 C C . TYR A 1 186 ? -31.945 -12.095 -13.682 1.00 24.46 418 TYR A C 1
ATOM 1450 O O . TYR A 1 186 ? -31.366 -12.709 -14.567 1.00 24.18 418 TYR A O 1
ATOM 1459 N N . PRO A 1 187 ? -31.479 -10.920 -13.199 1.00 23.15 419 PRO A N 1
ATOM 1460 C CA . PRO A 1 187 ? -30.229 -10.432 -13.800 1.00 22.94 419 PRO A CA 1
ATOM 1461 C C . PRO A 1 187 ? -29.009 -11.239 -13.371 1.00 22.42 419 PRO A C 1
ATOM 1462 O O . PRO A 1 187 ? -28.001 -11.237 -14.051 1.00 23.24 419 PRO A O 1
ATOM 1466 N N . VAL A 1 188 ? -29.111 -11.903 -12.223 1.00 20.79 420 VAL A N 1
ATOM 1467 C CA . VAL A 1 188 ? -28.039 -12.740 -11.699 1.00 21.16 420 VAL A CA 1
ATOM 1468 C C . VAL A 1 188 ? -27.956 -14.017 -12.554 1.00 21.87 420 VAL A C 1
ATOM 1469 O O . VAL A 1 188 ? -26.898 -14.356 -13.069 1.00 22.13 420 VAL A O 1
ATOM 1473 N N . ILE A 1 189 ? -29.083 -14.689 -12.747 1.00 21.77 421 ILE A N 1
ATOM 1474 C CA . ILE A 1 189 ? -29.132 -15.836 -13.637 1.00 22.91 421 ILE A CA 1
ATOM 1475 C C . ILE A 1 189 ? -28.702 -15.418 -15.042 1.00 23.24 421 ILE A C 1
ATOM 1476 O O . ILE A 1 189 ? -27.952 -16.137 -15.722 1.00 23.76 421 ILE A O 1
ATOM 1481 N N . GLY A 1 190 ? -29.163 -14.250 -15.475 1.00 24.19 422 GLY A N 1
ATOM 1482 C CA . GLY A 1 190 ? -28.843 -13.786 -16.810 1.00 25.46 422 GLY A CA 1
ATOM 1483 C C . GLY A 1 190 ? -27.351 -13.585 -17.014 1.00 25.71 422 GLY A C 1
ATOM 1484 O O . GLY A 1 190 ? -26.812 -13.906 -18.075 1.00 25.93 422 GLY A O 1
ATOM 1485 N N . TYR A 1 191 ? -26.676 -13.043 -16.007 1.00 24.39 423 TYR A N 1
ATOM 1486 C CA . TYR A 1 191 ? -25.229 -12.894 -16.072 1.00 24.35 423 TYR A CA 1
ATOM 1487 C C . TYR A 1 191 ? -24.558 -14.277 -16.183 1.00 24.61 423 TYR A C 1
ATOM 1488 O O . TYR A 1 191 ? -23.619 -14.470 -16.959 1.00 25.49 423 TYR A O 1
ATOM 1497 N N . GLY A 1 192 ? -25.037 -15.240 -15.405 1.00 22.65 424 GLY A N 1
ATOM 1498 C CA . GLY A 1 192 ? -24.528 -16.594 -15.513 1.00 22.54 424 GLY A CA 1
ATOM 1499 C C . GLY A 1 192 ? -24.704 -17.180 -16.909 1.00 23.95 424 GLY A C 1
ATOM 1500 O O . GLY A 1 192 ? -23.770 -17.768 -17.473 1.00 25.18 424 GLY A O 1
ATOM 1501 N N . VAL A 1 193 ? -25.887 -16.998 -17.488 1.00 25.00 425 VAL A N 1
ATOM 1502 C CA . VAL A 1 193 ? -26.161 -17.491 -18.833 1.00 26.43 425 VAL A CA 1
ATOM 1503 C C . VAL A 1 193 ? -25.207 -16.848 -19.838 1.00 26.68 425 VAL A C 1
ATOM 1504 O O . VAL A 1 193 ? -24.662 -17.525 -20.724 1.00 28.85 425 VAL A O 1
ATOM 1508 N N . ALA A 1 194 ? -25.006 -15.544 -19.700 1.00 27.63 426 ALA A N 1
ATOM 1509 C CA . ALA A 1 194 ? -24.145 -14.814 -20.609 1.00 28.97 426 ALA A CA 1
ATOM 1510 C C . ALA A 1 194 ? -22.688 -15.273 -20.577 1.00 30.45 426 ALA A C 1
ATOM 1511 O O . ALA A 1 194 ? -21.973 -15.071 -21.558 1.00 33.99 426 ALA A O 1
ATOM 1513 N N . GLN A 1 195 ? -22.234 -15.878 -19.481 1.00 28.77 427 GLN A N 1
ATOM 1514 C CA . GLN A 1 195 ? -20.874 -16.430 -19.477 1.00 29.91 427 GLN A CA 1
ATOM 1515 C C . GLN A 1 195 ? -20.854 -17.943 -19.604 1.00 28.40 427 GLN A C 1
ATOM 1516 O O . GLN A 1 195 ? -19.902 -18.602 -19.171 1.00 28.39 427 GLN A O 1
ATOM 1522 N N A ASN A 1 196 ? -21.919 -18.480 -20.201 0.72 27.75 428 ASN A N 1
ATOM 1523 N N B ASN A 1 196 ? -21.905 -18.479 -20.221 0.28 28.91 428 ASN A N 1
ATOM 1524 C CA A ASN A 1 196 ? -22.008 -19.886 -20.594 0.72 27.23 428 ASN A CA 1
ATOM 1525 C CA B ASN A 1 196 ? -21.975 -19.885 -20.608 0.28 28.95 428 ASN A CA 1
ATOM 1526 C C A ASN A 1 196 ? -22.109 -20.860 -19.448 0.72 26.98 428 ASN A C 1
ATOM 1527 C C B ASN A 1 196 ? -22.047 -20.847 -19.429 0.28 27.90 428 ASN A C 1
ATOM 1528 O O A ASN A 1 196 ? -21.726 -22.018 -19.580 0.72 28.64 428 ASN A O 1
ATOM 1529 O O B ASN A 1 196 ? -21.576 -21.980 -19.521 0.28 28.78 428 ASN A O 1
ATOM 1538 N N . GLN A 1 197 ? -22.636 -20.411 -18.320 1.00 26.32 429 GLN A N 1
ATOM 1539 C CA . GLN A 1 197 ? -22.967 -21.360 -17.268 1.00 25.52 429 GLN A CA 1
ATOM 1540 C C . GLN A 1 197 ? -24.070 -22.244 -17.816 1.00 26.76 429 GLN A C 1
ATOM 1541 O O . GLN A 1 197 ? -24.882 -21.796 -18.633 1.00 26.94 429 GLN A O 1
ATOM 1547 N N . PRO A 1 198 ? -24.100 -23.511 -17.396 1.00 26.33 430 PRO A N 1
ATOM 1548 C CA . PRO A 1 198 ? -25.062 -24.477 -17.955 1.00 27.63 430 PRO A CA 1
ATOM 1549 C C . PRO A 1 198 ? -26.473 -24.317 -17.394 1.00 27.33 430 PRO A C 1
ATOM 1550 O O . PRO A 1 198 ? -27.017 -25.217 -16.745 1.00 27.91 430 PRO A O 1
ATOM 1554 N N . LEU A 1 199 ? -27.058 -23.160 -17.688 1.00 26.92 431 LEU A N 1
ATOM 1555 C CA . LEU A 1 199 ? -28.365 -22.749 -17.177 1.00 26.89 431 LEU A CA 1
ATOM 1556 C C . LEU A 1 199 ? -29.324 -22.508 -18.320 1.00 28.60 431 LEU A C 1
ATOM 1557 O O . LEU A 1 199 ? -28.910 -22.049 -19.367 1.00 31.61 431 LEU A O 1
ATOM 1562 N N . ALA A 1 200 ? -30.602 -22.795 -18.093 1.00 29.01 432 ALA A N 1
ATOM 1563 C CA . ALA A 1 200 ? -31.674 -22.446 -19.026 1.00 29.25 432 ALA A CA 1
ATOM 1564 C C . ALA A 1 200 ? -32.843 -21.838 -18.253 1.00 30.26 432 ALA A C 1
ATOM 1565 O O . ALA A 1 200 ? -33.010 -22.101 -17.054 1.00 29.17 432 ALA A O 1
ATOM 1567 N N . THR A 1 201 ? -33.634 -21.009 -18.931 1.00 30.77 433 THR A N 1
ATOM 1568 C CA . THR A 1 201 ? -34.736 -20.283 -18.295 1.00 31.62 433 THR A CA 1
ATOM 1569 C C . THR A 1 201 ? -36.030 -20.454 -19.098 1.00 32.77 433 THR A C 1
ATOM 1570 O O . THR A 1 201 ? -36.452 -19.541 -19.801 1.00 34.09 433 THR A O 1
ATOM 1574 N N . PRO A 1 202 ? -36.668 -21.629 -18.985 1.00 33.32 434 PRO A N 1
ATOM 1575 C CA . PRO A 1 202 ? -37.877 -21.931 -19.763 1.00 35.02 434 PRO A CA 1
ATOM 1576 C C . PRO A 1 202 ? -39.158 -21.247 -19.269 1.00 36.46 434 PRO A C 1
ATOM 1577 O O . PRO A 1 202 ? -40.146 -21.202 -20.012 1.00 38.64 434 PRO A O 1
ATOM 1581 N N . ILE A 1 203 ? -39.157 -20.760 -18.030 1.00 35.33 435 ILE A N 1
ATOM 1582 C CA . ILE A 1 203 ? -40.333 -20.120 -17.445 1.00 35.75 435 ILE A CA 1
ATOM 1583 C C . ILE A 1 203 ? -40.098 -18.611 -17.362 1.00 35.39 435 ILE A C 1
ATOM 1584 O O . ILE A 1 203 ? -39.060 -18.178 -16.859 1.00 33.82 435 ILE A O 1
ATOM 1589 N N . PRO A 1 204 ? -41.048 -17.800 -17.847 1.00 35.86 436 PRO A N 1
ATOM 1590 C CA . PRO A 1 204 ? -40.813 -16.353 -17.847 1.00 36.43 436 PRO A CA 1
ATOM 1591 C C . PRO A 1 204 ? -40.513 -15.786 -16.464 1.00 35.36 436 PRO A C 1
ATOM 1592 O O . PRO A 1 204 ? -40.937 -16.349 -15.451 1.00 35.93 436 PRO A O 1
ATOM 1596 N N . ARG A 1 205 ? -39.773 -14.687 -16.426 1.00 34.77 437 ARG A N 1
ATOM 1597 C CA . ARG A 1 205 ? -39.433 -14.050 -15.167 1.00 33.72 437 ARG A CA 1
ATOM 1598 C C . ARG A 1 205 ? -40.675 -13.482 -14.496 1.00 33.27 437 ARG A C 1
ATOM 1599 O O . ARG A 1 205 ? -41.683 -13.211 -15.151 1.00 33.73 437 ARG A O 1
ATOM 1607 N N . GLU A 1 206 ? -40.591 -13.352 -13.172 1.00 33.33 438 GLU A N 1
ATOM 1608 C CA . GLU A 1 206 ? -41.559 -12.613 -12.381 1.00 35.94 438 GLU A CA 1
ATOM 1609 C C . GLU A 1 206 ? -40.941 -11.245 -12.151 1.00 40.15 438 GLU A C 1
ATOM 1610 O O . GLU A 1 206 ? -40.099 -11.077 -11.251 1.00 40.54 438 GLU A O 1
ATOM 1616 N N . LYS A 1 207 ? -41.311 -10.276 -12.970 1.00 44.25 439 LYS A N 1
ATOM 1617 C CA . LYS A 1 207 ? -40.822 -8.917 -12.781 1.00 48.17 439 LYS A CA 1
ATOM 1618 C C . LYS A 1 207 ? -41.373 -8.343 -11.484 1.00 47.33 439 LYS A C 1
ATOM 1619 O O . LYS A 1 207 ? -42.530 -8.573 -11.134 1.00 47.54 439 LYS A O 1
ATOM 1625 N N . GLY A 1 208 ? -40.540 -7.606 -10.759 1.00 47.11 440 GLY A N 1
ATOM 1626 C CA . GLY A 1 208 ? -41.005 -6.971 -9.546 1.00 46.06 440 GLY A CA 1
ATOM 1627 C C . GLY A 1 208 ? -39.926 -6.461 -8.633 1.00 44.00 440 GLY A C 1
ATOM 1628 O O . GLY A 1 208 ? -38.971 -7.167 -8.271 1.00 45.60 440 GLY A O 1
ATOM 1629 N N . GLY A 1 209 ? -40.093 -5.211 -8.243 1.00 43.23 441 GLY A N 1
ATOM 1630 C CA . GLY A 1 209 ? -39.205 -4.606 -7.284 1.00 40.12 441 GLY A CA 1
ATOM 1631 C C . GLY A 1 209 ? -38.014 -3.973 -7.952 1.00 37.13 441 GLY A C 1
ATOM 1632 O O . GLY A 1 209 ? -37.628 -4.305 -9.068 1.00 37.72 441 GLY A O 1
ATOM 1633 N N . SER A 1 210 ? -37.461 -3.011 -7.247 1.00 32.39 442 SER A N 1
ATOM 1634 C CA . SER A 1 210 ? -36.230 -2.386 -7.632 1.00 29.66 442 SER A CA 1
ATOM 1635 C C . SER A 1 210 ? -35.300 -2.543 -6.457 1.00 27.09 442 SER A C 1
ATOM 1636 O O . SER A 1 210 ? -35.746 -2.713 -5.325 1.00 28.78 442 SER A O 1
ATOM 1639 N N . TYR A 1 211 ? -34.011 -2.498 -6.726 1.00 24.73 443 TYR A N 1
ATOM 1640 C CA . TYR A 1 211 ? -33.016 -2.574 -5.675 1.00 23.28 443 TYR A CA 1
ATOM 1641 C C . TYR A 1 211 ? -32.747 -1.220 -5.035 1.00 23.18 443 TYR A C 1
ATOM 1642 O O . TYR A 1 211 ? -32.806 -0.175 -5.705 1.00 24.51 443 TYR A O 1
ATOM 1651 N N . GLY A 1 212 ? -32.444 -1.239 -3.743 1.00 23.22 444 GLY A N 1
ATOM 1652 C CA . GLY A 1 212 ? -32.041 -0.038 -3.030 1.00 23.50 444 GLY A CA 1
ATOM 1653 C C . GLY A 1 212 ? -30.854 -0.295 -2.114 1.00 22.58 444 GLY A C 1
ATOM 1654 O O . GLY A 1 212 ? -30.651 -1.414 -1.651 1.00 23.04 444 GLY A O 1
ATOM 1655 N N . PHE A 1 213 ? -30.075 0.754 -1.869 1.00 23.19 445 PHE A N 1
ATOM 1656 C CA . PHE A 1 213 ? -29.095 0.814 -0.792 1.00 24.10 445 PHE A CA 1
ATOM 1657 C C . PHE A 1 213 ? -29.888 1.039 0.488 1.00 24.32 445 PHE A C 1
ATOM 1658 O O . PHE A 1 213 ? -30.881 1.772 0.474 1.00 26.37 445 PHE A O 1
ATOM 1666 N N . ALA A 1 214 ? -29.482 0.405 1.585 1.00 24.23 446 ALA A N 1
ATOM 1667 C CA . ALA A 1 214 ? -30.280 0.461 2.815 1.00 25.77 446 ALA A CA 1
ATOM 1668 C C . ALA A 1 214 ? -29.460 0.852 4.028 1.00 25.84 446 ALA A C 1
ATOM 1669 O O . ALA A 1 214 ? -28.326 0.397 4.200 1.00 25.31 446 ALA A O 1
ATOM 1671 N N . VAL A 1 215 ? -30.051 1.701 4.871 1.00 27.28 447 VAL A N 1
ATOM 1672 C CA . VAL A 1 215 ? -29.559 1.923 6.222 1.00 28.23 447 VAL A CA 1
ATOM 1673 C C . VAL A 1 215 ? -30.652 1.500 7.204 1.00 29.22 447 VAL A C 1
ATOM 1674 O O . VAL A 1 215 ? -31.814 1.334 6.816 1.00 30.67 447 VAL A O 1
ATOM 1678 N N A LYS A 1 216 ? -30.289 1.319 8.469 0.41 30.18 448 LYS A N 1
ATOM 1679 N N B LYS A 1 216 ? -30.293 1.322 8.471 0.59 30.48 448 LYS A N 1
ATOM 1680 C CA A LYS A 1 216 ? -31.284 1.046 9.497 0.41 31.16 448 LYS A CA 1
ATOM 1681 C CA B LYS A 1 216 ? -31.290 1.029 9.493 0.59 31.89 448 LYS A CA 1
ATOM 1682 C C A LYS A 1 216 ? -32.264 2.214 9.576 0.41 33.47 448 LYS A C 1
ATOM 1683 C C B LYS A 1 216 ? -32.256 2.207 9.629 0.59 34.03 448 LYS A C 1
ATOM 1684 O O A LYS A 1 216 ? -31.869 3.379 9.461 0.41 33.71 448 LYS A O 1
ATOM 1685 O O B LYS A 1 216 ? -31.840 3.370 9.610 0.59 34.29 448 LYS A O 1
ATOM 1696 N N . LYS A 1 217 ? -33.543 1.902 9.749 1.00 34.85 449 LYS A N 1
ATOM 1697 C CA . LYS A 1 217 ? -34.572 2.940 9.798 1.00 37.47 449 LYS A CA 1
ATOM 1698 C C . LYS A 1 217 ? -34.259 3.981 10.877 1.00 38.67 449 LYS A C 1
ATOM 1699 O O . LYS A 1 217 ? -33.999 3.639 12.039 1.00 38.62 449 LYS A O 1
ATOM 1705 N N . GLY A 1 218 ? -34.233 5.246 10.461 1.00 39.48 450 GLY A N 1
ATOM 1706 C CA . GLY A 1 218 ? -33.949 6.352 11.353 1.00 40.99 450 GLY A CA 1
ATOM 1707 C C . GLY A 1 218 ? -32.478 6.605 11.652 1.00 40.27 450 GLY A C 1
ATOM 1708 O O . GLY A 1 218 ? -32.161 7.524 12.417 1.00 41.88 450 GLY A O 1
ATOM 1709 N N . GLN A 1 219 ? -31.583 5.821 11.060 1.00 38.59 451 GLN A N 1
ATOM 1710 C CA . GLN A 1 219 ? -30.155 5.931 11.353 1.00 37.55 451 GLN A CA 1
ATOM 1711 C C . GLN A 1 219 ? -29.341 6.327 10.122 1.00 35.95 451 GLN A C 1
ATOM 1712 O O . GLN A 1 219 ? -29.761 6.108 8.988 1.00 35.94 451 GLN A O 1
ATOM 1718 N N . ASN A 1 220 ? -28.167 6.900 10.370 1.00 35.05 452 ASN A N 1
ATOM 1719 C CA . ASN A 1 220 ? -27.184 7.200 9.337 1.00 34.49 452 ASN A CA 1
ATOM 1720 C C . ASN A 1 220 ? -27.772 7.897 8.110 1.00 33.86 452 ASN A C 1
ATOM 1721 O O . ASN A 1 220 ? -27.477 7.533 6.975 1.00 32.33 452 ASN A O 1
ATOM 1726 N N . PRO A 1 221 ? -28.583 8.939 8.332 1.00 34.96 453 PRO A N 1
ATOM 1727 C CA . PRO A 1 221 ? -29.236 9.555 7.168 1.00 35.33 453 PRO A CA 1
ATOM 1728 C C . PRO A 1 221 ? -28.257 10.110 6.132 1.00 34.86 453 PRO A C 1
ATOM 1729 O O . PRO A 1 221 ? -28.568 10.097 4.939 1.00 34.97 453 PRO A O 1
ATOM 1733 N N . GLU A 1 222 ? -27.103 10.604 6.576 1.00 34.69 454 GLU A N 1
ATOM 1734 C CA . GLU A 1 222 ? -26.151 11.219 5.649 1.00 34.47 454 GLU A CA 1
ATOM 1735 C C . GLU A 1 222 ? -25.515 10.181 4.731 1.00 32.57 454 GLU A C 1
ATOM 1736 O O . GLU A 1 222 ? -25.089 10.518 3.627 1.00 31.96 454 GLU A O 1
ATOM 1742 N N . LEU A 1 223 ? -25.440 8.930 5.187 1.00 32.08 455 LEU A N 1
ATOM 1743 C CA . LEU A 1 223 ? -24.920 7.865 4.339 1.00 29.89 455 LEU A CA 1
ATOM 1744 C C . LEU A 1 223 ? -25.906 7.572 3.197 1.00 29.16 455 LEU A C 1
ATOM 1745 O O . LEU A 1 223 ? -25.531 7.403 2.036 1.00 28.25 455 LEU A O 1
ATOM 1750 N N . LEU A 1 224 ? -27.183 7.552 3.528 1.00 30.38 456 LEU A N 1
ATOM 1751 C CA . LEU A 1 224 ? -28.216 7.376 2.523 1.00 30.72 456 LEU A CA 1
ATOM 1752 C C . LEU A 1 224 ? -28.229 8.561 1.545 1.00 29.60 456 LEU A C 1
ATOM 1753 O O . LEU A 1 224 ? -28.311 8.377 0.331 1.00 30.11 456 LEU A O 1
ATOM 1758 N N . GLU A 1 225 ? -28.142 9.779 2.077 1.00 29.98 457 GLU A N 1
ATOM 1759 C CA . GLU A 1 225 ? -28.087 10.973 1.238 1.00 32.39 457 GLU A CA 1
ATOM 1760 C C . GLU A 1 225 ? -26.875 10.964 0.312 1.00 30.65 457 GLU A C 1
ATOM 1761 O O . GLU A 1 225 ? -26.964 11.417 -0.839 1.00 30.37 457 GLU A O 1
ATOM 1767 N N A MET A 1 226 ? -25.752 10.485 0.815 0.59 29.03 458 MET A N 1
ATOM 1768 N N B MET A 1 226 ? -25.731 10.487 0.827 0.41 29.51 458 MET A N 1
ATOM 1769 C CA A MET A 1 226 ? -24.546 10.408 0.024 0.59 28.78 458 MET A CA 1
ATOM 1770 C CA B MET A 1 226 ? -24.505 10.309 0.031 0.41 29.40 458 MET A CA 1
ATOM 1771 C C A MET A 1 226 ? -24.761 9.461 -1.179 0.59 26.38 458 MET A C 1
ATOM 1772 C C B MET A 1 226 ? -24.844 9.497 -1.197 0.41 27.10 458 MET A C 1
ATOM 1773 O O A MET A 1 226 ? -24.340 9.743 -2.307 0.59 25.53 458 MET A O 1
ATOM 1774 O O B MET A 1 226 ? -24.570 9.885 -2.336 0.41 26.46 458 MET A O 1
ATOM 1783 N N . PHE A 1 227 ? -25.433 8.339 -0.951 1.00 26.47 459 PHE A N 1
ATOM 1784 C CA . PHE A 1 227 ? -25.718 7.423 -2.031 1.00 25.09 459 PHE A CA 1
ATOM 1785 C C . PHE A 1 227 ? -26.663 8.063 -3.034 1.00 25.35 459 PHE A C 1
ATOM 1786 O O . PHE A 1 227 ? -26.423 7.994 -4.240 1.00 24.87 459 PHE A O 1
ATOM 1794 N N . ASN A 1 228 ? -27.729 8.685 -2.540 1.00 25.76 460 ASN A N 1
ATOM 1795 C CA . ASN A 1 228 ? -28.698 9.318 -3.444 1.00 26.62 460 ASN A CA 1
ATOM 1796 C C . ASN A 1 228 ? -28.044 10.406 -4.294 1.00 27.44 460 ASN A C 1
ATOM 1797 O O . ASN A 1 228 ? -28.286 10.487 -5.503 1.00 28.13 460 ASN A O 1
ATOM 1802 N N . GLU A 1 229 ? -27.223 11.252 -3.684 1.00 27.82 461 GLU A N 1
ATOM 1803 C CA . GLU A 1 229 ? -26.621 12.363 -4.436 1.00 27.69 461 GLU A CA 1
ATOM 1804 C C . GLU A 1 229 ? -25.605 11.812 -5.426 1.00 26.63 461 GLU A C 1
ATOM 1805 O O . GLU A 1 229 ? -25.470 12.311 -6.526 1.00 27.95 461 GLU A O 1
ATOM 1811 N N . GLY A 1 230 ? -24.902 10.753 -5.035 1.00 26.82 462 GLY A N 1
ATOM 1812 C CA . GLY A 1 230 ? -23.946 10.139 -5.940 1.00 26.17 462 GLY A CA 1
ATOM 1813 C C . GLY A 1 230 ? -24.616 9.491 -7.127 1.00 25.96 462 GLY A C 1
ATOM 1814 O O . GLY A 1 230 ? -24.138 9.593 -8.250 1.00 25.51 462 GLY A O 1
ATOM 1815 N N . LEU A 1 231 ? -25.710 8.783 -6.869 1.00 25.67 463 LEU A N 1
ATOM 1816 C CA . LEU A 1 231 ? -26.470 8.148 -7.936 1.00 25.07 463 LEU A CA 1
ATOM 1817 C C . LEU A 1 231 ? -26.998 9.194 -8.921 1.00 26.03 463 LEU A C 1
ATOM 1818 O O . LEU A 1 231 ? -26.943 8.983 -10.140 1.00 26.40 463 LEU A O 1
ATOM 1823 N N . LYS A 1 232 ? -27.521 10.302 -8.409 1.00 26.63 464 LYS A N 1
ATOM 1824 C CA . LYS A 1 232 ? -27.994 11.393 -9.269 1.00 28.03 464 LYS A CA 1
ATOM 1825 C C . LYS A 1 232 ? -26.875 11.889 -10.170 1.00 26.62 464 LYS A C 1
ATOM 1826 O O . LYS A 1 232 ? -27.070 12.076 -11.381 1.00 25.95 464 LYS A O 1
ATOM 1832 N N . GLU A 1 233 ? -25.702 12.105 -9.581 1.00 26.55 465 GLU A N 1
ATOM 1833 C CA . GLU A 1 233 ? -24.557 12.581 -10.336 1.00 26.24 465 GLU A CA 1
ATOM 1834 C C . GLU A 1 233 ? -24.153 11.580 -11.401 1.00 24.31 465 GLU A C 1
ATOM 1835 O O . GLU A 1 233 ? -23.939 11.948 -12.564 1.00 24.60 465 GLU A O 1
ATOM 1841 N N . MET A 1 234 ? -24.059 10.307 -11.025 1.00 23.58 466 MET A N 1
ATOM 1842 C CA . MET A 1 234 ? -23.663 9.285 -11.980 1.00 22.92 466 MET A CA 1
ATOM 1843 C C . MET A 1 234 ? -24.694 9.090 -13.083 1.00 22.04 466 MET A C 1
ATOM 1844 O O . MET A 1 234 ? -24.336 8.797 -14.232 1.00 23.54 466 MET A O 1
ATOM 1849 N N . LYS A 1 235 ? -25.971 9.284 -12.762 1.00 22.77 467 LYS A N 1
ATOM 1850 C CA . LYS A 1 235 ? -26.992 9.263 -13.804 1.00 23.50 467 LYS A CA 1
ATOM 1851 C C . LYS A 1 235 ? -26.889 10.464 -14.747 1.00 23.78 467 LYS A C 1
ATOM 1852 O O . LYS A 1 235 ? -27.077 10.311 -15.958 1.00 25.71 467 LYS A O 1
ATOM 1858 N N . ARG A 1 236 ? -26.554 11.641 -14.210 1.00 24.08 468 ARG A N 1
ATOM 1859 C CA . ARG A 1 236 ? -26.430 12.842 -15.026 1.00 25.61 468 ARG A CA 1
ATOM 1860 C C . ARG A 1 236 ? -25.264 12.756 -15.992 1.00 25.50 468 ARG A C 1
ATOM 1861 O O . ARG A 1 236 ? -25.347 13.282 -17.115 1.00 28.52 468 ARG A O 1
ATOM 1869 N N . THR A 1 237 ? -24.161 12.147 -15.550 1.00 24.15 469 THR A N 1
ATOM 1870 C CA . THR A 1 237 ? -22.963 12.107 -16.382 1.00 24.76 469 THR A CA 1
ATOM 1871 C C . THR A 1 237 ? -22.963 10.906 -17.323 1.00 23.48 469 THR A C 1
ATOM 1872 O O . THR A 1 237 ? -22.181 10.851 -18.276 1.00 26.60 469 THR A O 1
ATOM 1876 N N . GLY A 1 238 ? -23.807 9.919 -17.037 1.00 24.15 470 GLY A N 1
ATOM 1877 C CA . GLY A 1 238 ? -23.788 8.666 -17.774 1.00 25.06 470 GLY A CA 1
ATOM 1878 C C . GLY A 1 238 ? -22.882 7.622 -17.137 1.00 24.95 470 GLY A C 1
ATOM 1879 O O . GLY A 1 238 ? -22.818 6.483 -17.602 1.00 25.25 470 GLY A O 1
ATOM 1880 N N . GLU A 1 239 ? -22.151 7.984 -16.088 1.00 24.62 471 GLU A N 1
ATOM 1881 C CA . GLU A 1 239 ? -21.317 7.004 -15.390 1.00 24.61 471 GLU A CA 1
ATOM 1882 C C . GLU A 1 239 ? -22.121 5.816 -14.892 1.00 23.68 471 GLU A C 1
ATOM 1883 O O . GLU A 1 239 ? -21.626 4.680 -14.905 1.00 23.87 471 GLU A O 1
ATOM 1889 N N . TYR A 1 240 ? -23.365 6.063 -14.476 1.00 22.24 472 TYR A N 1
ATOM 1890 C CA . TYR A 1 240 ? -24.232 4.974 -14.042 1.00 22.53 472 TYR A CA 1
ATOM 1891 C C . TYR A 1 240 ? -24.377 3.940 -15.162 1.00 23.26 472 TYR A C 1
ATOM 1892 O O . TYR A 1 240 ? -24.204 2.739 -14.944 1.00 23.24 472 TYR A O 1
ATOM 1901 N N A ASP A 1 241 ? -24.647 4.412 -16.370 0.60 24.17 473 ASP A N 1
ATOM 1902 N N B ASP A 1 241 ? -24.706 4.403 -16.362 0.40 23.75 473 ASP A N 1
ATOM 1903 C CA A ASP A 1 241 ? -24.885 3.526 -17.503 0.60 25.41 473 ASP A CA 1
ATOM 1904 C CA B ASP A 1 241 ? -24.894 3.495 -17.487 0.40 23.81 473 ASP A CA 1
ATOM 1905 C C A ASP A 1 241 ? -23.600 2.813 -17.904 0.60 26.00 473 ASP A C 1
ATOM 1906 C C B ASP A 1 241 ? -23.587 2.772 -17.793 0.40 24.56 473 ASP A C 1
ATOM 1907 O O A ASP A 1 241 ? -23.610 1.656 -18.339 0.60 27.07 473 ASP A O 1
ATOM 1908 O O B ASP A 1 241 ? -23.574 1.564 -18.048 0.40 25.31 473 ASP A O 1
ATOM 1917 N N . LYS A 1 242 ? -22.475 3.496 -17.749 1.00 25.53 474 LYS A N 1
ATOM 1918 C CA . LYS A 1 242 ? -21.185 2.865 -18.025 1.00 26.00 474 LYS A CA 1
ATOM 1919 C C . LYS A 1 242 ? -20.842 1.759 -17.012 1.00 25.36 474 LYS A C 1
ATOM 1920 O O . LYS A 1 242 ? -20.318 0.700 -17.374 1.00 26.14 474 LYS A O 1
ATOM 1926 N N . ILE A 1 243 ? -21.141 1.990 -15.742 1.00 24.26 475 ILE A N 1
ATOM 1927 C CA . ILE A 1 243 ? -20.956 0.968 -14.708 1.00 23.51 475 ILE A CA 1
ATOM 1928 C C . ILE A 1 243 ? -21.800 -0.266 -15.019 1.00 23.34 475 ILE A C 1
ATOM 1929 O O . ILE A 1 243 ? -21.287 -1.389 -15.025 1.00 25.13 475 ILE A O 1
ATOM 1934 N N A ILE A 1 244 ? -23.096 -0.059 -15.286 0.59 23.36 476 ILE A N 1
ATOM 1935 N N B ILE A 1 244 ? -23.088 -0.086 -15.295 0.41 24.27 476 ILE A N 1
ATOM 1936 C CA A ILE A 1 244 ? -23.963 -1.197 -15.629 0.59 24.14 476 ILE A CA 1
ATOM 1937 C CA B ILE A 1 244 ? -23.915 -1.254 -15.611 0.41 24.95 476 ILE A CA 1
ATOM 1938 C C A ILE A 1 244 ? -23.402 -1.951 -16.837 0.59 25.22 476 ILE A C 1
ATOM 19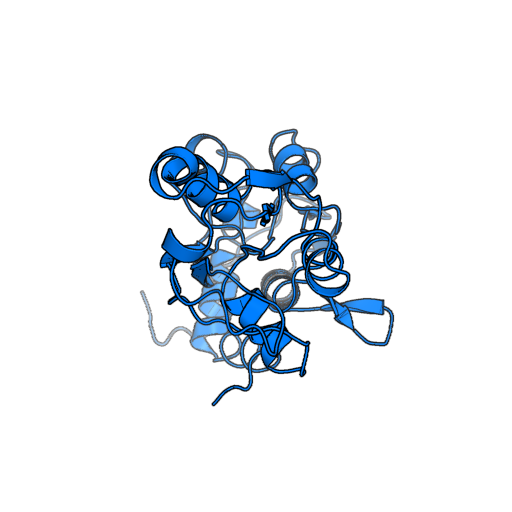39 C C B ILE A 1 244 ? -23.414 -1.973 -16.861 0.41 25.42 476 ILE A C 1
ATOM 1940 O O A ILE A 1 244 ? -23.297 -3.185 -16.819 0.59 25.11 476 ILE A O 1
ATOM 1941 O O B ILE A 1 244 ? -23.373 -3.209 -16.903 0.41 25.38 476 ILE A O 1
ATOM 1950 N N . GLY A 1 245 ? -23.014 -1.206 -17.869 1.00 24.96 477 GLY A N 1
ATOM 1951 C CA . GLY A 1 245 ? -22.529 -1.784 -19.118 1.00 25.87 477 GLY A CA 1
ATOM 1952 C C . GLY A 1 245 ? -21.176 -2.465 -19.032 1.00 26.03 477 GLY A C 1
ATOM 1953 O O . GLY A 1 245 ? -20.765 -3.187 -19.939 1.00 28.33 477 GLY A O 1
ATOM 1954 N N . THR A 1 246 ? -20.474 -2.238 -17.931 1.00 26.33 478 THR A N 1
ATOM 1955 C CA . THR A 1 246 ? -19.233 -2.940 -17.663 1.00 26.54 478 THR A CA 1
ATOM 1956 C C . THR A 1 246 ? -19.497 -4.429 -17.481 1.00 27.51 478 THR A C 1
ATOM 1957 O O . THR A 1 246 ? -18.678 -5.276 -17.877 1.00 29.61 478 THR A O 1
ATOM 1961 N N . TYR A 1 247 ? -20.650 -4.739 -16.894 1.00 27.20 479 TYR A N 1
ATOM 1962 C CA . TYR A 1 247 ? -20.960 -6.108 -16.473 1.00 26.39 479 TYR A CA 1
ATOM 1963 C C . TYR A 1 247 ? -22.035 -6.746 -17.327 1.00 29.51 479 TYR A C 1
ATOM 1964 O O . TYR A 1 247 ? -22.046 -7.963 -17.510 1.00 32.57 479 TYR A O 1
ATOM 1973 N N . VAL A 1 248 ? -22.950 -5.937 -17.829 1.00 29.56 480 VAL A N 1
ATOM 1974 C CA . VAL A 1 248 ? -24.054 -6.441 -18.624 1.00 31.61 480 VAL A CA 1
ATOM 1975 C C . VAL A 1 248 ? -23.876 -5.891 -20.038 1.00 32.54 480 VAL A C 1
ATOM 1976 O O . VAL A 1 248 ? -24.034 -4.697 -20.261 1.00 33.04 480 VAL A O 1
ATOM 1980 N N . LYS A 1 249 ? -23.498 -6.761 -20.975 1.00 36.22 481 LYS A N 1
ATOM 1981 C CA . LYS A 1 249 ? -23.177 -6.362 -22.352 1.00 39.79 481 LYS A CA 1
ATOM 1982 C C . LYS A 1 249 ? -24.045 -7.156 -23.295 1.00 42.17 481 LYS A C 1
ATOM 1983 O O . LYS A 1 249 ? -23.548 -7.767 -24.252 1.00 42.76 481 LYS A O 1
ATOM 1989 N N . ASP A 1 250 ? -25.344 -7.162 -23.023 1.00 45.68 482 ASP A N 1
ATOM 1990 C CA . ASP A 1 250 ? -26.252 -8.043 -23.741 1.00 49.74 482 ASP A CA 1
ATOM 1991 C C . ASP A 1 250 ? -26.966 -7.298 -24.867 1.00 51.76 482 ASP A C 1
ATOM 1992 O O . ASP A 1 250 ? -27.896 -7.821 -25.476 1.00 52.98 482 ASP A O 1
ATOM 1997 N N . GLY A 1 251 ? -26.494 -6.088 -25.160 1.00 52.90 483 GLY A N 1
ATOM 1998 C CA . GLY A 1 251 ? -26.992 -5.316 -26.286 1.00 53.56 483 GLY A CA 1
ATOM 1999 C C . GLY A 1 251 ? -28.062 -4.316 -25.891 1.00 54.02 483 GLY A C 1
ATOM 2000 O O . GLY A 1 251 ? -28.454 -4.235 -24.725 1.00 54.07 483 GLY A O 1
#

Nearest PDB structures (foldseek):
  4zef-assembly1_A  TM=1.004E+00  e=9.113E-54  Enterococcus faecalis V583
  4g4p-assembly1_A  TM=9.415E-01  e=3.343E-37  Enterococcus faecalis V583
  4kr5-assembly1_B  TM=6.993E-01  e=1.829E-34  Lactococcus lactis subsp. lactis Il1403
  4zv1-assembly1_A  TM=9.265E-01  e=3.615E-26  synthetic construct
  4zv2-assembly1_A  TM=9.210E-01  e=2.194E-26  synthetic construct

Foldseek 3Di:
DPPVDPDFDAQDDDDQEAEEEEAEDQPQQWYADPVGDIDHLVVVLLVQLCVSHVYHYDYDHDADVVRVVCQQVVVGFWYFYQAFDDPVCLVWKDWADFQFWWFKAKKAFQVDDQDQELLSQAAFEEEEEPPDPQVVVCVVCCVPNHHHYDYDTHVVVRLVCRVVVVGGMYMDMVVSVVLCVVVPRRIDTNYDTDTDGGGTMIHTPPPDVSSSVSSNRSSVSCVSVVVSVVRNCVRDVPD

Solvent-accessible surface area: 12031 Å² total

CATH classification: 3.40.190.10 (+1 more: 3.40.190.10)

Sequence (239 aa):
ENLYFQGMKKITPKKEKYVIASDSSTTFAPFEFQNAQGDYVGIDVDLVKRAAEELQGFTVEFKKFIGFSSAVQAVESSGQADGMVAGMTITDDDRKKAFDFSVVPYFDSGIQIAVKKKGNDKIKSYDDLKGKKVGVKKIGTESADFLEKNKKKYDYSIKYLDTTDDALYSSALEIGEVDAMMMDDYPVIGYGVAQNNQPLATPIPREKGGSYGFAVKKKGQNPELLEMMFNEGLKEMKRTGEYDDKIIIGTYVKDG

InterPro domains:
  IPR000515 ABC transporter type 1, transmembrane domain MetI-like [PF00528] (540-721)
  IPR000515 ABC transporter type 1, transmembrane domain MetI-like [PS50928] (525-714)
  IPR000515 ABC transporter type 1, transmembrane domain MetI-like [cd06261] (525-711)
  IPR001320 Ionotropic glutamate receptor, C-terminal [SM00079] (32-253)
  IPR001638 Solute-binding protein family 3/N-terminal domain of MltF [PF00497] (34-251)
  IPR001638 Solute-binding protein family 3/N-terminal domain of MltF [PF00497] (277-494)
  IPR001638 Solute-binding protein family 3/N-terminal domain of MltF [SM00062] (32-254)
  IPR001638 Solute-binding protein family 3/N-terminal domain of MltF [SM00062] (275-497)
  IPR010065 Amino acid ABC transporter, permease protein, 3-TM domain [TIGR01726] (518-616)
  IPR035906 MetI-like superfamily [G3DSA:1.10.3720.10] (511-722)
  IPR035906 MetI-like superfamily [SSF161098] (518-713)